Protein AF-0000000085932235 (afdb_homodimer)

Radius of gyration: 23.2 Å; Cα contacts (8 Å, |Δi|>4): 436; chains: 2; bounding box: 47×69×45 Å

pLDDT: mean 87.37, std 13.63, range [33.62, 98.44]

Sequence (294 aa):
MQISVKCSVAVHCLIFIHQAKGRAKVTSGLLAESTGCNPVVIRNILSALKKAGLITVPRGTGGAELARDPVQITLYQIYAALEGEGVMSLIGIHSCQQRPCPVAQNIRKVLCKPYHQIEDAVKKTMSEITLQSMIEDYEALAAGPEEMQISVKCSVAVHCLIFIHQAKGRAKVTSGLLAESTGCNPVVIRNILSALKKAGLITVPRGTGGAELARDPVQITLYQIYAALEGEGVMSLIGIHSCQQRPCPVAQNIRKVLCKPYHQIEDAVKKTMSEITLQSMIEDYEALAAGPEE

Solvent-accessible surface area (backbone atoms only — not comparable to full-atom values): 15478 Å² total; per-residue (Å²): 34,38,44,44,40,61,48,40,48,47,51,50,48,52,49,48,34,60,72,27,57,95,72,53,80,40,38,48,63,57,48,14,64,42,54,69,46,58,47,67,58,40,43,51,48,50,50,30,34,36,74,64,53,51,28,40,61,54,84,90,87,46,33,52,36,70,58,54,61,44,74,80,37,24,47,35,57,56,41,37,38,74,65,40,95,49,66,68,51,28,55,36,71,61,83,27,72,89,37,91,32,68,62,31,58,38,44,64,66,39,45,44,58,60,49,49,52,37,43,50,38,37,47,52,48,28,55,71,37,30,45,36,59,42,43,50,45,39,50,55,60,70,67,43,81,80,130,34,37,45,46,38,61,47,41,48,48,52,49,48,51,48,47,35,60,72,27,60,95,73,50,80,40,40,48,63,57,48,13,64,42,53,70,45,58,47,67,60,40,43,50,50,51,49,30,33,35,74,62,54,51,28,40,60,53,84,90,85,45,32,52,37,69,57,55,61,42,74,79,37,26,48,32,58,54,42,37,36,73,65,40,94,50,67,68,51,30,57,38,72,61,84,28,67,90,36,89,33,68,61,31,58,38,44,65,66,39,45,45,58,60,47,49,52,35,43,49,39,38,47,52,49,28,56,71,37,31,44,37,60,40,43,52,45,40,50,55,60,71,66,43,81,81,129

Organism: NCBI:txid2903556

Foldseek 3Di:
DPLDPLLVLLLVLQLVQVVCVVPDAADLVNSCVVSVHDSVSSVLLLVLCVVLQQWDFDPPVTGIHGRDDQQQAFSLSSSCSNPPPPPVVVDDDDQQCPDPDPCNVCVCVVCVVVSVVVSVVVSVVRRNHTSVVVSVVVVVVVVPDPD/DPLDPLLVLLLVLQLVQVVCVVPDAADLVNSCVVSVHDSVSSVLLLVLCVVLQQWDFDPPVTGIHGRDDQQQAFSLSSSCSNPPPPPVVPDDDDQQCPDPDPCNVCVCVVCVVVSVVVSVVVSVVRRNHTSVVVSVVVVVVVVPDPD

InterPro domains:
  IPR000944 Transcription regulator Rrf2 [PF02082] (4-137)
  IPR000944 Transcription regulator Rrf2 [PS51197] (2-136)
  IPR000944 Transcription regulator Rrf2 [PTHR33221] (1-140)
  IPR036388 Winged helix-like DNA-binding domain superfamily [G3DSA:1.10.10.10] (1-141)
  IPR036390 Winged helix DNA-binding domain superfamily [SSF46785] (3-139)

Nearest PDB structures (foldseek):
  1ylf-assembly1_B  TM=8.917E-01  e=6.354E-09  Bacillus cereus ATCC 14579
  1ylf-assembly1_C  TM=8.823E-01  e=2.191E-08  Bacillus cereus ATCC 14579
  1xd7-assembly1_A-2  TM=9.137E-01  e=2.200E-07  Bacillus subtilis subsp. subtilis str. 168
  4cic-assembly1_B  TM=7.980E-01  e=1.858E-07  Thermincola potens JR
  3t8t-assembly1_A-2  TM=7.977E-01  e=1.005E-06  Staphylococcus aureus subsp. aureus Mu50

Structure (mmCIF, N/CA/C/O backbone):
data_AF-0000000085932235-model_v1
#
loop_
_entity.id
_entity.type
_entity.pdbx_description
1 polymer 'Rrf2 family transcriptional regulator'
#
loop_
_atom_site.group_PDB
_atom_site.id
_atom_site.type_symbol
_atom_site.label_atom_id
_atom_site.label_alt_id
_atom_site.label_comp_id
_atom_site.label_asym_id
_atom_site.label_entity_id
_atom_site.label_seq_id
_atom_site.pdbx_PDB_ins_code
_atom_site.Cartn_x
_atom_site.Cartn_y
_atom_site.Cartn_z
_atom_site.occupancy
_atom_site.B_iso_or_equiv
_atom_site.auth_seq_id
_atom_site.auth_comp_id
_atom_site.auth_asym_id
_atom_site.auth_atom_id
_atom_site.pdbx_PDB_model_num
ATOM 1 N N . MET A 1 1 ? 1.005 3.072 -3.41 1 34.97 1 MET A N 1
ATOM 2 C CA . MET A 1 1 ? 1.834 2.197 -4.234 1 34.97 1 MET A CA 1
ATOM 3 C C . MET A 1 1 ? 1.171 0.837 -4.426 1 34.97 1 MET A C 1
ATOM 5 O O . MET A 1 1 ? 0.795 0.184 -3.449 1 34.97 1 MET A O 1
ATOM 9 N N . GLN A 1 2 ? 0.276 0.59 -5.363 1 50.22 2 GLN A N 1
ATOM 10 C CA . GLN A 1 2 ? -0.578 -0.578 -5.551 1 50.22 2 GLN A CA 1
ATOM 11 C C . GLN A 1 2 ? 0.253 -1.83 -5.816 1 50.22 2 GLN A C 1
ATOM 13 O O . GLN A 1 2 ? 1.285 -1.766 -6.488 1 50.22 2 GLN A O 1
ATOM 18 N N . ILE A 1 3 ? 0.319 -2.572 -4.789 1 58.94 3 ILE A N 1
ATOM 19 C CA . ILE A 1 3 ? 0.805 -3.877 -5.223 1 58.94 3 ILE A CA 1
ATOM 20 C C . ILE A 1 3 ? 0.263 -4.191 -6.617 1 58.94 3 ILE A C 1
ATOM 22 O O . ILE A 1 3 ? -0.952 -4.211 -6.824 1 58.94 3 ILE A O 1
ATOM 26 N N . SER A 1 4 ? 1.147 -4.066 -7.551 1 66.94 4 SER A N 1
ATOM 27 C CA . SER A 1 4 ? 0.896 -4.039 -8.984 1 66.94 4 SER A CA 1
ATOM 28 C C . SER A 1 4 ? 0.089 -5.258 -9.43 1 66.94 4 SER A C 1
ATOM 30 O O . SER A 1 4 ? 0.101 -6.293 -8.758 1 66.94 4 SER A O 1
ATOM 32 N N . VAL A 1 5 ? -0.76 -5.137 -10.352 1 79.81 5 VAL A N 1
ATOM 33 C CA . VAL A 1 5 ? -1.461 -6.184 -11.086 1 79.81 5 VAL A CA 1
ATOM 34 C C . VAL A 1 5 ? -0.486 -7.301 -11.445 1 79.81 5 VAL A C 1
ATOM 36 O O . VAL A 1 5 ? -0.861 -8.477 -11.469 1 79.81 5 VAL A O 1
ATOM 39 N N . LYS A 1 6 ? 0.739 -6.902 -11.422 1 86.88 6 LYS A N 1
ATOM 40 C CA . LYS A 1 6 ? 1.789 -7.867 -11.742 1 86.88 6 LYS A CA 1
ATOM 41 C C . LYS A 1 6 ? 1.884 -8.953 -10.68 1 86.88 6 LYS A C 1
ATOM 43 O O . LYS A 1 6 ? 2.1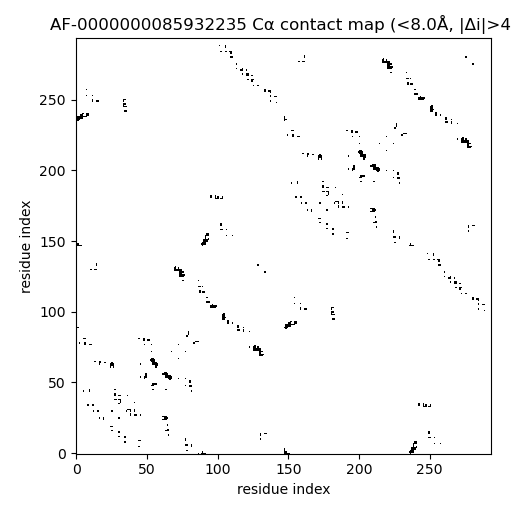17 -10.125 -10.992 1 86.88 6 LYS A O 1
ATOM 48 N N . CYS A 1 7 ? 1.701 -8.555 -9.469 1 89.44 7 CYS A N 1
ATOM 49 C CA . CYS A 1 7 ? 1.784 -9.516 -8.375 1 89.44 7 CYS A CA 1
ATOM 50 C C . CYS A 1 7 ? 0.649 -10.523 -8.453 1 89.44 7 CYS A C 1
ATOM 52 O O . CYS A 1 7 ? 0.863 -11.719 -8.234 1 89.44 7 CYS A O 1
ATOM 54 N N . SER A 1 8 ? -0.552 -10.047 -8.75 1 90.38 8 SER A N 1
ATOM 55 C CA . SER A 1 8 ? -1.687 -10.961 -8.883 1 90.38 8 SER A CA 1
ATOM 56 C C . SER A 1 8 ? -1.476 -11.945 -10.023 1 90.38 8 SER A C 1
ATOM 58 O O . SER A 1 8 ? -1.805 -13.125 -9.898 1 90.38 8 SER A O 1
ATOM 60 N N . VAL A 1 9 ? -0.941 -11.469 -11.078 1 93.12 9 VAL A N 1
ATOM 61 C CA . VAL A 1 9 ? -0.661 -12.336 -12.219 1 93.12 9 VAL A CA 1
ATOM 62 C C . VAL A 1 9 ? 0.392 -13.375 -11.836 1 93.12 9 VAL A C 1
ATOM 64 O O . VAL A 1 9 ? 0.285 -14.539 -12.211 1 93.12 9 VAL A O 1
ATOM 67 N N . ALA A 1 10 ? 1.37 -12.93 -11.133 1 95.5 10 ALA A N 1
ATOM 68 C CA . ALA A 1 10 ? 2.422 -13.844 -10.695 1 95.5 10 ALA A CA 1
ATOM 69 C C . ALA A 1 10 ? 1.852 -14.953 -9.82 1 95.5 10 ALA A C 1
ATOM 71 O O . ALA A 1 10 ? 2.199 -16.125 -9.992 1 95.5 10 ALA A O 1
ATOM 72 N N . VAL A 1 11 ? 1.007 -14.555 -8.914 1 95.5 11 VAL A N 1
ATOM 73 C CA . VAL A 1 11 ? 0.383 -15.555 -8.055 1 95.5 11 VAL A CA 1
ATOM 74 C C . VAL A 1 11 ? -0.438 -16.531 -8.906 1 95.5 11 VAL A C 1
ATOM 76 O O . VAL A 1 11 ? -0.384 -17.734 -8.695 1 95.5 11 VAL A O 1
ATOM 79 N N . HIS A 1 12 ? -1.175 -16.031 -9.844 1 95 12 HIS A N 1
ATOM 80 C CA . HIS A 1 12 ? -1.903 -16.875 -10.797 1 95 12 HIS A CA 1
ATOM 81 C C . HIS A 1 12 ? -0.975 -17.875 -11.477 1 95 12 HIS A C 1
ATOM 83 O O . HIS A 1 12 ? -1.273 -19.062 -11.523 1 95 12 HIS A O 1
ATOM 89 N N . CYS A 1 13 ? 0.111 -17.406 -11.938 1 96.75 13 CYS A N 1
ATOM 90 C CA . CYS A 1 13 ? 1.072 -18.25 -12.633 1 96.75 13 CYS A CA 1
ATOM 91 C C . CYS A 1 13 ? 1.587 -19.359 -11.719 1 96.75 13 CYS A C 1
ATOM 93 O O . CYS A 1 13 ? 1.647 -20.516 -12.109 1 96.75 13 CYS A O 1
ATOM 95 N N . LEU A 1 14 ? 1.913 -18.984 -10.531 1 98.06 14 LEU A N 1
ATOM 96 C CA . LEU A 1 14 ? 2.504 -19.938 -9.594 1 98.06 14 LEU A CA 1
ATOM 97 C C . LEU A 1 14 ? 1.493 -21.016 -9.211 1 98.06 14 LEU A C 1
ATOM 99 O O . LEU A 1 14 ? 1.844 -22.203 -9.102 1 98.06 14 LEU A O 1
ATOM 103 N N . ILE A 1 15 ? 0.276 -20.594 -8.977 1 97 15 ILE A N 1
ATOM 104 C CA . ILE A 1 15 ? -0.763 -21.578 -8.656 1 97 15 ILE A CA 1
ATOM 105 C C . ILE A 1 15 ? -0.974 -22.5 -9.844 1 97 15 ILE A C 1
ATOM 107 O O . ILE A 1 15 ? -1.087 -23.719 -9.672 1 97 15 ILE A O 1
ATOM 111 N N . PHE A 1 16 ? -0.988 -21.969 -11.047 1 96.44 16 PHE A N 1
ATOM 112 C CA . PHE A 1 16 ? -1.146 -22.781 -12.25 1 96.44 16 PHE A CA 1
ATOM 113 C C . PHE A 1 16 ? -0.003 -23.781 -12.391 1 96.44 16 PHE A C 1
ATOM 115 O O . PHE A 1 16 ? -0.232 -24.953 -12.672 1 96.44 16 PHE A O 1
ATOM 122 N N . ILE A 1 17 ? 1.163 -23.297 -12.203 1 97.38 17 ILE A N 1
ATOM 123 C CA . ILE A 1 17 ? 2.346 -24.156 -12.297 1 97.38 17 ILE A CA 1
ATOM 124 C C . ILE A 1 17 ? 2.221 -25.312 -11.312 1 97.38 17 ILE A C 1
ATOM 126 O O . ILE A 1 17 ? 2.508 -26.469 -11.664 1 97.38 17 ILE A O 1
ATOM 130 N N . HIS A 1 18 ? 1.844 -24.953 -10.109 1 97.38 18 HIS A N 1
ATOM 131 C CA . HIS A 1 18 ? 1.669 -26 -9.102 1 97.38 18 HIS A CA 1
ATOM 132 C C . HIS A 1 18 ? 0.615 -27.016 -9.531 1 97.38 18 HIS A C 1
ATOM 134 O O . HIS A 1 18 ? 0.833 -28.219 -9.43 1 97.38 18 HIS A O 1
ATOM 140 N N . GLN A 1 19 ? -0.511 -26.547 -10.023 1 95 19 GLN A N 1
ATOM 141 C CA . GLN A 1 19 ? -1.633 -27.406 -10.398 1 95 19 GLN A CA 1
ATOM 142 C C . GLN A 1 19 ? -1.284 -28.266 -11.602 1 95 19 GLN A C 1
ATOM 144 O O . GLN A 1 19 ? -1.789 -29.391 -11.742 1 95 19 GLN A O 1
ATOM 149 N N . ALA A 1 20 ? -0.418 -27.828 -12.43 1 94.69 20 ALA A N 1
ATOM 150 C CA . ALA A 1 20 ? -0.106 -28.5 -13.688 1 94.69 20 ALA A CA 1
ATOM 151 C C . ALA A 1 20 ? 1.013 -29.516 -13.5 1 94.69 20 ALA A C 1
ATOM 153 O O . ALA A 1 20 ? 1.351 -30.25 -14.43 1 94.69 20 ALA A O 1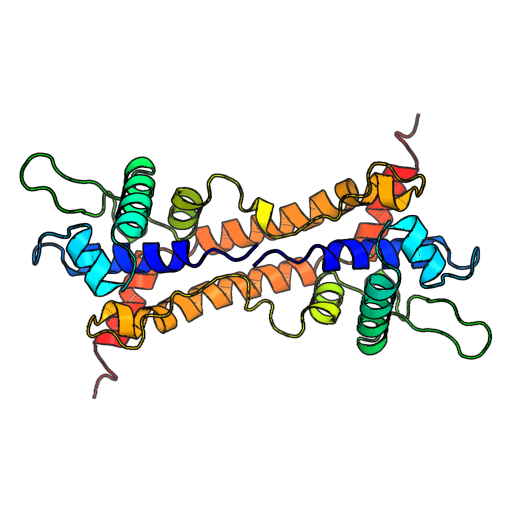
ATOM 154 N N . LYS A 1 21 ? 1.592 -29.516 -12.336 1 92.81 21 LYS A N 1
ATOM 155 C CA . LYS A 1 21 ? 2.711 -30.422 -12.086 1 92.81 21 LYS A CA 1
ATOM 156 C C . LYS A 1 21 ? 2.359 -31.844 -12.484 1 92.81 21 LYS A C 1
ATOM 158 O O . LYS A 1 21 ? 1.356 -32.406 -12.023 1 92.81 21 LYS A O 1
ATOM 163 N N . GLY A 1 22 ? 3.15 -32.375 -13.273 1 89.31 22 GLY A N 1
ATOM 164 C CA . GLY A 1 22 ? 2.949 -33.75 -13.703 1 89.31 22 GLY A CA 1
ATOM 165 C C . GLY A 1 22 ? 1.848 -33.906 -14.734 1 89.31 22 GLY A C 1
ATOM 166 O O . GLY A 1 22 ? 1.578 -35 -15.203 1 89.31 22 GLY A O 1
ATOM 167 N N . ARG A 1 23 ? 1.199 -32.844 -15.109 1 92 23 ARG A N 1
ATOM 168 C CA . ARG A 1 23 ? 0.072 -32.938 -16.031 1 92 23 ARG A CA 1
ATOM 169 C C . ARG A 1 23 ? 0.399 -32.25 -17.359 1 92 23 ARG A C 1
ATOM 171 O O . ARG A 1 23 ? -0.014 -32.719 -18.422 1 92 23 ARG A O 1
ATOM 178 N N . ALA A 1 24 ? 1.01 -31.172 -17.25 1 91.38 24 ALA A N 1
ATOM 179 C CA . ALA A 1 24 ? 1.297 -30.391 -18.453 1 91.38 24 ALA A CA 1
ATOM 180 C C . ALA A 1 24 ? 2.602 -29.609 -18.297 1 91.38 24 ALA A C 1
ATOM 182 O O . ALA A 1 24 ? 2.975 -29.219 -17.188 1 91.38 24 ALA A O 1
ATOM 183 N N . LYS A 1 25 ? 3.24 -29.5 -19.438 1 94 25 LYS A N 1
ATOM 184 C CA . LYS A 1 25 ? 4.379 -28.578 -19.484 1 94 25 LYS A CA 1
ATOM 185 C C . LYS A 1 25 ? 3.916 -27.125 -19.5 1 94 25 LYS A C 1
ATOM 187 O O . LYS A 1 25 ? 3.23 -26.688 -20.422 1 94 25 LYS A O 1
ATOM 192 N N . VAL A 1 26 ? 4.355 -26.375 -18.516 1 96.06 26 VAL A N 1
ATOM 193 C CA . VAL A 1 26 ? 3.854 -25.016 -18.375 1 96.06 26 VAL A CA 1
ATOM 194 C C . VAL A 1 26 ? 4.789 -24.047 -19.078 1 96.06 26 VAL A C 1
ATOM 196 O O . VAL A 1 26 ? 5.906 -23.797 -18.625 1 96.06 26 VAL A O 1
ATOM 199 N N . THR A 1 27 ? 4.34 -23.562 -20.203 1 94.69 27 THR A N 1
ATOM 200 C CA . THR A 1 27 ? 5.086 -22.578 -20.984 1 94.69 27 THR A CA 1
ATOM 201 C C . THR A 1 27 ? 4.512 -21.188 -20.797 1 94.69 27 THR A C 1
ATOM 203 O O . THR A 1 27 ? 3.424 -21.016 -20.25 1 94.69 27 THR A O 1
ATOM 206 N N . SER A 1 28 ? 5.363 -20.156 -21.219 1 95 28 SER A N 1
ATOM 207 C CA . SER A 1 28 ? 4.863 -18.797 -2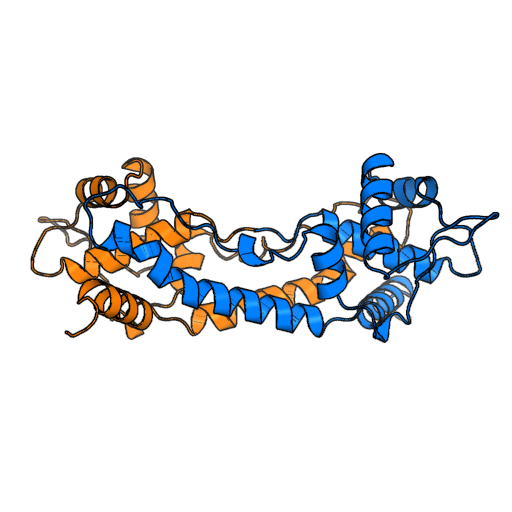1.172 1 95 28 SER A CA 1
ATOM 208 C C . SER A 1 28 ? 3.604 -18.625 -22 1 95 28 SER A C 1
ATOM 210 O O . SER A 1 28 ? 2.717 -17.844 -21.656 1 95 28 SER A O 1
ATOM 212 N N . GLY A 1 29 ? 3.514 -19.344 -23.094 1 94.38 29 GLY A N 1
ATOM 213 C CA . GLY A 1 29 ? 2.318 -19.312 -23.922 1 94.38 29 GLY A CA 1
ATOM 214 C C . GLY A 1 29 ? 1.081 -19.828 -23.203 1 94.38 29 GLY A C 1
ATOM 215 O O . GLY A 1 29 ? 0.027 -19.188 -23.25 1 94.38 29 GLY A O 1
ATOM 216 N N . LEU A 1 30 ? 1.195 -20.984 -22.562 1 94.06 30 LEU A N 1
ATOM 217 C CA . LEU A 1 30 ? 0.083 -21.547 -21.812 1 94.06 30 LEU A CA 1
ATOM 218 C C . LEU A 1 30 ? -0.371 -20.594 -20.719 1 94.06 30 LEU A C 1
ATOM 220 O O . LEU A 1 30 ? -1.571 -20.406 -20.516 1 94.06 30 LEU A O 1
ATOM 224 N N . LEU A 1 31 ? 0.568 -20.047 -20.031 1 95.06 31 LEU A N 1
ATOM 225 C CA . LEU A 1 31 ? 0.244 -19.125 -18.953 1 95.06 31 LEU A CA 1
ATOM 226 C C . LEU A 1 31 ? -0.403 -17.859 -19.5 1 95.06 31 LEU A C 1
ATOM 228 O O . LEU A 1 31 ? -1.295 -17.281 -18.875 1 95.06 31 LEU A O 1
ATOM 232 N N . ALA A 1 32 ? 0.092 -17.375 -20.641 1 94.25 32 ALA A N 1
ATOM 233 C CA . ALA A 1 32 ? -0.52 -16.203 -21.281 1 94.25 32 ALA A CA 1
ATOM 234 C C . ALA A 1 32 ? -1.982 -16.469 -21.625 1 94.25 32 ALA A C 1
ATOM 236 O O . ALA A 1 32 ? -2.844 -15.617 -21.406 1 94.25 32 ALA A O 1
ATOM 237 N N . GLU A 1 33 ? -2.27 -17.609 -22.094 1 92.5 33 GLU A N 1
ATOM 238 C CA . GLU A 1 33 ? -3.641 -18 -22.406 1 92.5 33 GLU A CA 1
ATOM 239 C C . GLU A 1 33 ? -4.488 -18.078 -21.141 1 92.5 33 GLU A C 1
ATOM 241 O O . GLU A 1 33 ? -5.637 -17.625 -21.125 1 92.5 33 GLU A O 1
ATOM 246 N N . SER A 1 34 ? -3.947 -18.688 -20.172 1 91.56 34 SER A N 1
ATOM 247 C CA . SER A 1 34 ? -4.668 -18.859 -18.906 1 91.56 34 SER A CA 1
ATOM 248 C C . SER A 1 34 ? -4.973 -17.516 -18.25 1 91.56 34 SER A C 1
ATOM 250 O O . SER A 1 34 ? -6.09 -17.297 -17.781 1 91.56 34 SER A O 1
ATOM 252 N N . THR A 1 35 ? -3.996 -16.625 -18.203 1 91.12 35 THR A N 1
ATOM 253 C CA . THR A 1 35 ? -4.129 -15.352 -17.5 1 91.12 35 THR A CA 1
ATOM 254 C C . THR A 1 35 ? -4.777 -14.297 -18.406 1 91.12 35 THR A C 1
ATOM 256 O O . THR A 1 35 ? -5.289 -13.289 -17.906 1 91.12 35 THR A O 1
ATOM 259 N N . GLY A 1 36 ? -4.621 -14.438 -19.719 1 90.62 36 GLY A N 1
ATOM 260 C CA . GLY A 1 36 ? -5.074 -13.422 -20.656 1 90.62 36 GLY A CA 1
ATOM 261 C C . GLY A 1 36 ? -4.098 -12.273 -20.812 1 90.62 36 GLY A C 1
ATOM 262 O O . GLY A 1 36 ? -4.453 -11.219 -21.344 1 90.62 36 GLY A O 1
ATOM 263 N N . CYS A 1 37 ? -2.922 -12.477 -20.344 1 91.5 37 CYS A N 1
ATOM 264 C CA . CYS A 1 37 ? -1.898 -11.438 -20.422 1 91.5 37 CYS A CA 1
ATOM 265 C C . CYS A 1 37 ? -1.021 -11.625 -21.656 1 91.5 37 CYS A C 1
ATOM 267 O O . CYS A 1 37 ? -0.956 -12.719 -22.203 1 91.5 37 CYS A O 1
ATOM 269 N N . ASN A 1 38 ? -0.435 -10.523 -21.984 1 93 38 ASN A N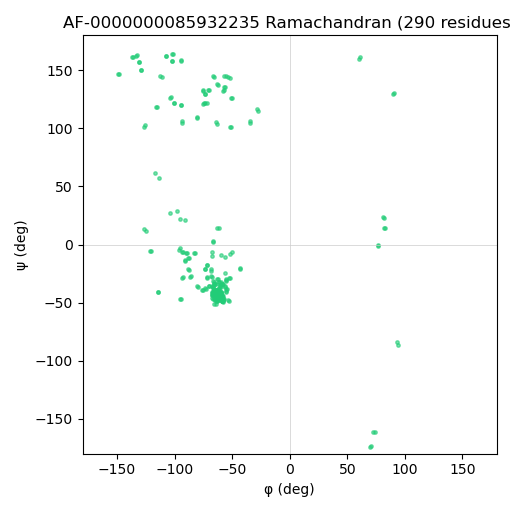 1
ATOM 270 C CA . ASN A 1 38 ? 0.562 -10.57 -23.047 1 93 38 ASN A CA 1
ATOM 271 C C . ASN A 1 38 ? 1.694 -11.531 -22.719 1 93 38 ASN A C 1
ATOM 273 O O . ASN A 1 38 ? 2.225 -11.516 -21.609 1 93 38 ASN A O 1
ATOM 277 N N . PRO A 1 39 ? 2.029 -12.391 -23.719 1 94.81 39 PRO A N 1
ATOM 278 C CA . PRO A 1 39 ? 3.102 -13.352 -23.469 1 94.81 39 PRO A CA 1
ATOM 279 C C . PRO A 1 39 ? 4.398 -12.688 -23.016 1 94.81 39 PRO A C 1
ATOM 281 O O . PRO A 1 39 ? 5.156 -13.273 -22.234 1 94.81 39 PRO A O 1
ATOM 284 N N . VAL A 1 40 ? 4.656 -11.516 -23.453 1 96.12 40 VAL A N 1
ATOM 285 C CA . VAL A 1 40 ? 5.867 -10.805 -23.047 1 96.12 40 VAL A CA 1
ATOM 286 C C . VAL A 1 40 ? 5.816 -10.5 -21.547 1 96.12 40 VAL A C 1
ATOM 288 O O . VAL A 1 40 ? 6.816 -10.648 -20.844 1 96.12 40 VAL A O 1
ATOM 291 N N . VAL A 1 41 ? 4.68 -10.07 -21.094 1 94 41 VAL A N 1
ATOM 292 C CA . VAL A 1 41 ? 4.484 -9.789 -19.672 1 94 41 VAL A CA 1
ATOM 293 C C . VAL A 1 41 ? 4.723 -11.062 -18.859 1 94 41 VAL A C 1
ATOM 295 O O . VAL A 1 41 ? 5.41 -11.023 -17.828 1 94 41 VAL A O 1
ATOM 298 N N . ILE A 1 42 ? 4.203 -12.141 -19.359 1 96.31 42 ILE A N 1
ATOM 299 C CA . ILE A 1 42 ? 4.348 -13.422 -18.672 1 96.31 42 ILE A CA 1
ATOM 300 C C . ILE A 1 42 ? 5.824 -13.82 -18.641 1 96.31 42 ILE A C 1
ATOM 302 O O . ILE A 1 42 ? 6.328 -14.258 -17.594 1 96.31 42 ILE A O 1
ATOM 306 N N . ARG A 1 43 ? 6.477 -13.664 -19.719 1 97.25 43 ARG A N 1
ATOM 307 C CA . ARG A 1 43 ? 7.891 -14.031 -19.781 1 97.25 43 ARG A CA 1
ATOM 308 C C . ARG A 1 43 ? 8.711 -13.188 -18.797 1 97.25 43 ARG A C 1
ATOM 310 O O . ARG A 1 43 ? 9.617 -13.703 -18.156 1 97.25 43 ARG A O 1
ATOM 317 N N . ASN A 1 44 ? 8.359 -11.93 -18.719 1 96.38 44 ASN A N 1
ATOM 318 C CA . ASN A 1 44 ? 9.055 -11.062 -17.766 1 96.38 44 ASN A CA 1
ATOM 319 C C . ASN A 1 44 ? 8.805 -11.492 -16.328 1 96.38 44 ASN A C 1
ATOM 321 O O . ASN A 1 44 ? 9.727 -11.5 -15.508 1 96.38 44 ASN A O 1
ATOM 325 N N . ILE A 1 45 ? 7.613 -11.812 -16.047 1 96.38 45 ILE A N 1
ATOM 326 C CA . ILE A 1 45 ? 7.258 -12.273 -14.711 1 96.38 45 ILE A CA 1
ATOM 327 C C . ILE A 1 45 ? 7.996 -13.57 -14.398 1 96.38 45 ILE A C 1
ATOM 329 O O . ILE A 1 45 ? 8.594 -13.711 -13.328 1 96.38 45 ILE A O 1
ATOM 333 N N . LEU A 1 46 ? 7.984 -14.492 -15.367 1 97.44 46 LEU A N 1
ATOM 334 C CA . LEU A 1 46 ? 8.656 -15.773 -15.172 1 97.44 46 LEU A CA 1
ATOM 335 C C . LEU A 1 46 ? 10.156 -15.578 -15 1 97.44 46 LEU A C 1
ATOM 337 O O . LEU A 1 46 ? 10.781 -16.25 -14.18 1 97.44 46 LEU A O 1
ATOM 341 N N . SER A 1 47 ? 10.68 -14.703 -15.766 1 97.56 47 SER A N 1
ATOM 342 C CA . SER A 1 47 ? 12.102 -14.398 -15.641 1 97.56 47 SER A CA 1
ATOM 343 C C . SER A 1 47 ? 12.43 -13.875 -14.25 1 97.56 47 SER A C 1
ATOM 345 O O . SER A 1 47 ? 13.414 -14.297 -13.633 1 97.56 47 SER A O 1
ATOM 347 N N . ALA A 1 48 ? 11.641 -12.984 -13.773 1 96.56 48 ALA A N 1
ATOM 348 C CA . ALA A 1 48 ? 11.844 -12.406 -12.445 1 96.56 48 ALA A CA 1
ATOM 349 C C . ALA A 1 48 ? 11.719 -13.477 -11.359 1 96.56 48 ALA A C 1
ATOM 351 O O . ALA A 1 48 ? 12.523 -13.523 -10.43 1 96.56 48 ALA A O 1
ATOM 352 N N . LEU A 1 49 ? 10.727 -14.289 -11.453 1 97.75 49 LEU A N 1
ATOM 353 C CA . LEU A 1 49 ? 10.492 -15.352 -10.484 1 97.75 49 LEU A CA 1
ATOM 354 C C . LEU A 1 49 ? 11.648 -16.359 -10.484 1 97.75 49 LEU A C 1
ATOM 356 O O . LEU A 1 49 ? 12.039 -16.859 -9.43 1 97.75 49 LEU A O 1
ATOM 360 N N . LYS A 1 50 ? 12.125 -16.656 -11.695 1 97.81 50 LYS A N 1
ATOM 361 C CA . LYS A 1 50 ? 13.266 -17.562 -11.812 1 97.81 50 LYS A CA 1
ATOM 362 C C . LYS A 1 50 ? 14.508 -16.969 -11.172 1 97.81 50 LYS A C 1
ATOM 364 O O . LYS A 1 50 ? 15.211 -17.641 -10.414 1 97.81 50 LYS A O 1
ATOM 369 N N . LYS A 1 51 ? 14.734 -15.734 -11.461 1 97 51 LYS A N 1
ATOM 370 C CA . LYS A 1 51 ? 15.883 -15.039 -10.891 1 97 51 LYS A CA 1
ATOM 371 C C . LYS A 1 51 ? 15.812 -15.023 -9.367 1 97 51 LYS A C 1
ATOM 373 O O . LYS A 1 51 ? 16.844 -15.109 -8.688 1 97 51 LYS A O 1
ATOM 378 N N . ALA A 1 52 ? 14.641 -14.977 -8.844 1 96.56 52 ALA A N 1
ATOM 379 C CA . ALA A 1 52 ? 14.43 -14.922 -7.398 1 96.56 52 ALA A CA 1
ATOM 380 C C . ALA A 1 52 ? 14.477 -16.312 -6.789 1 96.56 52 ALA A C 1
ATOM 382 O O . ALA A 1 52 ? 14.344 -16.469 -5.574 1 96.56 52 ALA A O 1
ATOM 383 N N . GLY A 1 53 ? 14.547 -17.312 -7.602 1 97.5 53 GLY A N 1
ATOM 384 C CA . GLY A 1 53 ? 14.648 -18.672 -7.125 1 97.5 53 GLY A CA 1
ATOM 385 C C . GLY A 1 53 ? 13.312 -19.266 -6.727 1 97.5 53 GLY A C 1
ATOM 386 O O . GLY A 1 53 ? 13.25 -20.188 -5.898 1 97.5 53 GLY A O 1
ATOM 387 N N . LEU A 1 54 ? 12.273 -18.75 -7.238 1 98.25 54 LEU A N 1
ATOM 388 C CA . LEU A 1 54 ? 10.945 -19.25 -6.891 1 98.25 54 LEU A CA 1
ATOM 389 C C . LEU A 1 54 ? 10.477 -20.312 -7.879 1 98.25 54 LEU A C 1
ATOM 391 O O . LEU A 1 54 ? 9.688 -21.188 -7.527 1 98.25 54 LEU A O 1
ATOM 395 N N . ILE A 1 55 ? 10.977 -20.203 -9.094 1 98.44 55 ILE A N 1
ATOM 396 C CA . ILE A 1 55 ? 10.695 -21.234 -10.094 1 98.44 55 ILE A CA 1
ATOM 397 C C . ILE A 1 55 ? 11.984 -21.625 -10.805 1 98.44 55 ILE A C 1
ATOM 399 O O . ILE A 1 55 ? 13.008 -20.953 -10.672 1 98.44 55 ILE A O 1
ATOM 403 N N . THR A 1 56 ? 11.945 -22.703 -11.422 1 96.94 56 THR A N 1
ATOM 404 C CA . THR A 1 56 ? 13.016 -23.172 -12.289 1 96.94 56 THR A CA 1
ATOM 405 C C . THR A 1 56 ? 12.461 -23.625 -13.641 1 96.94 56 THR A C 1
ATOM 407 O O . THR A 1 56 ? 11.258 -23.875 -13.773 1 96.94 56 THR A O 1
ATOM 410 N N . VAL A 1 57 ? 13.305 -23.609 -14.609 1 93.88 57 VAL A N 1
ATOM 411 C CA . VAL A 1 57 ? 13 -24.156 -15.93 1 93.88 57 VAL A CA 1
ATOM 412 C C . VAL A 1 57 ? 14.07 -25.172 -16.344 1 93.88 57 VAL A C 1
ATOM 414 O O . VAL A 1 57 ? 15.18 -24.781 -16.719 1 93.88 57 VAL A O 1
ATOM 417 N N . PRO A 1 58 ? 13.719 -26.406 -16.188 1 89.44 58 PRO A N 1
ATOM 418 C CA . PRO A 1 58 ? 14.719 -27.422 -16.531 1 89.44 58 PRO A CA 1
ATOM 419 C C . PRO A 1 58 ? 15.234 -27.281 -17.953 1 89.44 58 PRO A C 1
ATOM 421 O O . PRO A 1 58 ? 14.484 -26.875 -18.859 1 89.44 58 PRO A O 1
ATOM 424 N N . ARG A 1 59 ? 16.547 -27.609 -18.094 1 85.81 59 ARG A N 1
ATOM 425 C CA . ARG A 1 59 ? 17.156 -27.594 -19.406 1 85.81 59 ARG A CA 1
ATOM 426 C C . ARG A 1 59 ? 16.562 -28.688 -20.297 1 85.81 59 ARG A C 1
ATOM 428 O O . ARG A 1 59 ? 16.297 -29.797 -19.828 1 85.81 59 ARG A O 1
ATOM 435 N N . GLY A 1 60 ? 16.375 -28.484 -21.719 1 86.06 60 GLY A N 1
ATOM 436 C CA . GLY A 1 60 ? 15.836 -29.453 -22.656 1 86.06 60 GLY A CA 1
ATOM 437 C C . GLY A 1 60 ? 14.344 -29.312 -22.875 1 86.06 60 GLY A C 1
ATOM 438 O O . GLY A 1 60 ? 13.906 -28.594 -23.781 1 86.06 60 GLY A O 1
ATOM 439 N N . THR A 1 61 ? 13.539 -30 -21.969 1 78.94 61 THR A N 1
ATOM 440 C CA . THR A 1 61 ? 12.086 -30.062 -22.156 1 78.94 61 THR A CA 1
ATOM 441 C C . THR A 1 61 ? 11.453 -28.703 -21.859 1 78.94 61 THR A C 1
ATOM 443 O O . THR A 1 61 ? 10.492 -28.297 -22.531 1 78.94 61 THR A O 1
ATOM 446 N N . GLY A 1 62 ? 12.086 -28.016 -21.047 1 87.94 62 GLY A N 1
ATOM 447 C CA . GLY A 1 62 ? 11.57 -26.719 -20.625 1 87.94 62 GLY A CA 1
ATOM 448 C C . GLY A 1 62 ? 10.375 -26.844 -19.703 1 87.94 62 GLY A C 1
ATOM 449 O O . GLY A 1 62 ? 10.234 -27.812 -18.969 1 87.94 62 GLY A O 1
ATOM 450 N N . GLY A 1 63 ? 9.508 -25.75 -19.516 1 94 63 GLY A N 1
ATOM 451 C CA . GLY A 1 63 ? 8.352 -25.688 -18.641 1 94 63 GLY A CA 1
ATOM 452 C C . GLY A 1 63 ? 8.688 -25.188 -17.234 1 94 63 GLY A C 1
ATOM 453 O O . GLY A 1 63 ? 9.617 -25.688 -16.609 1 94 63 GLY A O 1
ATOM 454 N N . ALA A 1 64 ? 8 -24.281 -16.75 1 96.44 64 ALA A N 1
ATOM 455 C CA . ALA A 1 64 ? 8.242 -23.688 -15.43 1 96.44 64 ALA A CA 1
ATOM 456 C C . ALA A 1 64 ? 7.785 -24.641 -14.32 1 96.44 64 ALA A C 1
ATOM 458 O O . ALA A 1 64 ? 6.734 -25.266 -14.43 1 96.44 64 ALA A O 1
ATOM 459 N N . GLU A 1 65 ? 8.594 -24.812 -13.367 1 97 65 GLU A N 1
ATOM 460 C CA . GLU A 1 65 ? 8.266 -25.578 -12.164 1 97 65 GLU A CA 1
ATOM 461 C C . GLU A 1 65 ? 8.602 -24.781 -10.906 1 97 65 GLU A C 1
ATOM 463 O O . GLU A 1 65 ? 9.508 -23.938 -10.922 1 97 65 GLU A O 1
ATOM 468 N N . LEU A 1 66 ? 7.828 -25.047 -9.828 1 97.94 66 LEU A N 1
ATOM 469 C CA . LEU A 1 66 ? 8.203 -24.422 -8.57 1 97.94 66 LEU A CA 1
ATOM 470 C C . LEU A 1 66 ? 9.578 -24.891 -8.109 1 97.94 66 LEU A C 1
ATOM 472 O O . LEU A 1 66 ? 9.898 -26.078 -8.203 1 97.94 66 LEU A O 1
ATOM 476 N N . ALA A 1 67 ? 10.398 -23.984 -7.621 1 97.25 67 ALA A N 1
ATOM 477 C CA . ALA A 1 67 ? 11.766 -24.297 -7.207 1 97.25 67 ALA A CA 1
ATOM 478 C C . ALA A 1 67 ? 11.797 -24.766 -5.754 1 97.25 67 ALA A C 1
ATOM 480 O O . ALA A 1 67 ? 12.797 -25.344 -5.301 1 97.25 67 ALA A O 1
ATOM 481 N N . ARG A 1 68 ? 10.773 -24.406 -4.984 1 95.88 68 ARG A N 1
ATOM 482 C CA . ARG A 1 68 ? 10.648 -24.703 -3.562 1 95.88 68 ARG A CA 1
ATOM 483 C C . ARG A 1 68 ? 9.234 -25.172 -3.223 1 95.88 68 ARG A C 1
ATOM 485 O O . ARG A 1 68 ? 8.312 -25 -4.027 1 95.88 68 ARG A O 1
ATOM 492 N N . ASP A 1 69 ? 9.148 -25.812 -2.066 1 97.62 69 ASP A N 1
ATOM 493 C CA . ASP A 1 69 ? 7.824 -26.141 -1.551 1 97.62 69 ASP A CA 1
ATOM 494 C C . ASP A 1 69 ? 6.965 -24.891 -1.406 1 97.62 69 ASP A C 1
ATOM 496 O O . ASP A 1 69 ? 7.441 -23.844 -0.936 1 97.62 69 ASP A O 1
ATOM 500 N N . PRO A 1 70 ? 5.727 -24.984 -1.842 1 98.38 70 PRO A N 1
ATOM 501 C CA . PRO A 1 70 ? 4.848 -23.812 -1.768 1 98.38 70 PRO A CA 1
ATOM 502 C C . PRO A 1 70 ? 4.793 -23.203 -0.369 1 98.38 70 PRO A C 1
ATOM 504 O O . PRO A 1 70 ? 4.582 -22 -0.227 1 98.38 70 PRO A O 1
ATOM 507 N N . VAL A 1 71 ? 4.988 -24.016 0.708 1 98.12 71 VAL A N 1
ATOM 508 C CA . VAL A 1 71 ? 4.898 -23.531 2.082 1 98.12 71 VAL A CA 1
ATOM 509 C C . VAL A 1 71 ? 6.059 -22.578 2.375 1 98.12 71 VAL A C 1
ATOM 511 O O . VAL A 1 71 ? 5.977 -21.75 3.283 1 98.12 71 VAL A O 1
ATOM 514 N N . GLN A 1 72 ? 7.152 -22.688 1.571 1 98 72 GLN A N 1
ATOM 515 C CA . GLN A 1 72 ? 8.352 -21.891 1.773 1 98 72 GLN A CA 1
ATOM 516 C C . GLN A 1 72 ? 8.32 -20.625 0.921 1 98 72 GLN A C 1
ATOM 518 O O . GLN A 1 72 ? 9.227 -19.797 0.995 1 98 72 GLN A O 1
ATOM 523 N N . ILE A 1 73 ? 7.348 -20.469 0.058 1 98.31 73 ILE A N 1
ATOM 524 C CA . ILE A 1 73 ? 7.195 -19.312 -0.806 1 98.31 73 ILE A CA 1
ATOM 525 C C . ILE A 1 73 ? 6.137 -18.375 -0.229 1 98.31 73 ILE A C 1
ATOM 527 O O . ILE A 1 73 ? 4.98 -18.766 -0.046 1 98.31 73 ILE A O 1
ATOM 531 N N . THR A 1 74 ? 6.543 -17.172 0.025 1 97.56 74 THR A N 1
ATOM 532 C CA . THR A 1 74 ? 5.609 -16.219 0.62 1 97.56 74 THR A CA 1
ATOM 533 C C . THR A 1 74 ? 5.18 -15.18 -0.403 1 97.56 74 THR A C 1
ATOM 535 O O . THR A 1 74 ? 5.844 -14.992 -1.424 1 97.56 74 THR A O 1
ATOM 538 N N . LEU A 1 75 ? 4.074 -14.523 -0.067 1 94.88 75 LEU A N 1
ATOM 539 C CA . LEU A 1 75 ? 3.596 -13.445 -0.92 1 94.88 75 LEU A CA 1
ATOM 540 C C . LEU A 1 75 ? 4.625 -12.32 -1.005 1 94.88 75 LEU A C 1
ATOM 542 O O . LEU A 1 75 ? 4.773 -11.688 -2.053 1 94.88 75 LEU A O 1
ATOM 5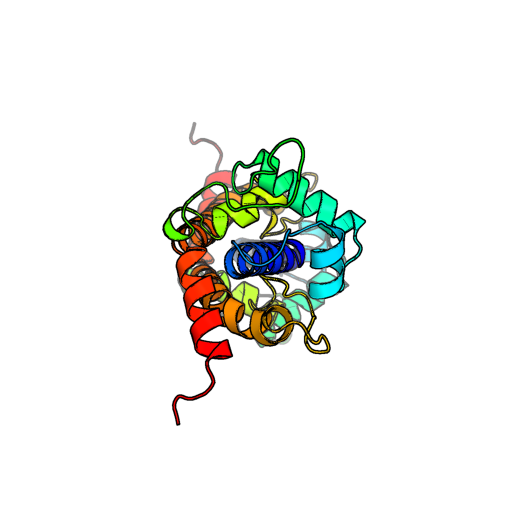46 N N . TYR A 1 76 ? 5.363 -12.133 0.075 1 92.94 76 TYR A N 1
ATOM 547 C CA . TYR A 1 76 ? 6.379 -11.086 0.042 1 92.94 76 TYR A CA 1
ATOM 548 C C . TYR A 1 76 ? 7.492 -11.438 -0.936 1 92.94 76 TYR A C 1
ATOM 550 O O . TYR A 1 76 ? 7.977 -10.578 -1.673 1 92.94 76 TYR A O 1
ATOM 558 N N . GLN A 1 77 ? 7.906 -12.672 -0.885 1 94.75 77 GLN A N 1
ATOM 559 C CA . GLN A 1 77 ? 8.945 -13.102 -1.819 1 94.75 77 GLN A CA 1
ATOM 560 C C . GLN A 1 77 ? 8.484 -12.922 -3.266 1 94.75 77 GLN A C 1
ATOM 562 O O . GLN A 1 77 ? 9.273 -12.508 -4.121 1 94.75 77 GLN A O 1
ATOM 567 N N . ILE A 1 78 ? 7.234 -13.25 -3.537 1 94.88 78 ILE A N 1
ATOM 568 C CA . ILE A 1 78 ? 6.672 -13.078 -4.871 1 94.88 78 ILE A CA 1
ATOM 569 C C . ILE A 1 78 ? 6.668 -11.602 -5.246 1 94.88 78 ILE A C 1
ATOM 571 O O . ILE A 1 78 ? 7.133 -11.227 -6.324 1 94.88 78 ILE A O 1
ATOM 575 N N . TYR A 1 79 ? 6.258 -10.812 -4.336 1 90.5 79 TYR A N 1
ATOM 576 C CA . TYR A 1 79 ? 6.203 -9.367 -4.535 1 90.5 79 TYR A CA 1
ATOM 577 C C . TYR A 1 79 ? 7.594 -8.797 -4.781 1 90.5 79 TYR A C 1
ATOM 579 O O . TYR A 1 79 ? 7.801 -8.023 -5.719 1 90.5 79 TYR A O 1
ATOM 587 N N . ALA A 1 80 ? 8.531 -9.156 -3.996 1 90.94 80 ALA A N 1
ATOM 588 C CA . ALA A 1 80 ? 9.891 -8.633 -4.066 1 90.94 80 ALA A CA 1
ATOM 589 C C . ALA A 1 80 ? 10.57 -9.047 -5.371 1 90.94 80 ALA A C 1
ATOM 591 O O . ALA A 1 80 ? 11.383 -8.297 -5.922 1 90.94 80 ALA A O 1
ATOM 592 N N . ALA A 1 81 ? 10.203 -10.195 -5.777 1 93.31 81 ALA A N 1
ATOM 593 C CA . ALA A 1 81 ? 10.773 -10.672 -7.031 1 93.31 81 ALA A CA 1
ATOM 594 C C . ALA A 1 81 ? 10.367 -9.773 -8.195 1 93.31 81 ALA A C 1
ATOM 596 O O . ALA A 1 81 ? 11.117 -9.633 -9.172 1 93.31 81 ALA A O 1
ATOM 597 N N . LEU A 1 82 ? 9.266 -9.172 -8.125 1 90.5 82 LEU A N 1
ATOM 598 C CA . LEU A 1 82 ? 8.703 -8.398 -9.234 1 90.5 82 LEU A CA 1
ATOM 599 C C . LEU A 1 82 ? 9.055 -6.922 -9.102 1 90.5 82 LEU A C 1
ATOM 601 O O . LEU A 1 82 ? 9.273 -6.234 -10.102 1 90.5 82 LEU A O 1
ATOM 605 N N . GLU A 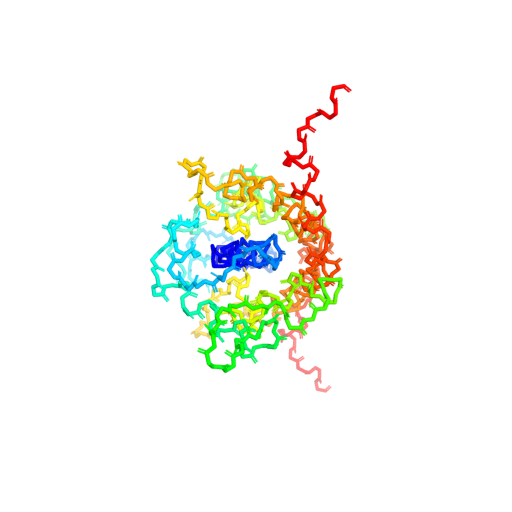1 83 ? 8.867 -6.359 -7.832 1 80.62 83 GLU A N 1
ATOM 606 C CA . GLU A 1 83 ? 8.984 -4.922 -7.609 1 80.62 83 GLU A CA 1
ATOM 607 C C . GLU A 1 83 ? 10.375 -4.547 -7.117 1 80.62 83 GLU A C 1
ATOM 609 O O . GLU A 1 83 ? 10.766 -3.377 -7.172 1 80.62 83 GLU A O 1
ATOM 614 N N . GLY A 1 84 ? 11.164 -5.445 -6.918 1 70.75 84 GLY A N 1
ATOM 615 C CA . GLY A 1 84 ? 12.43 -5.148 -6.27 1 70.75 84 GLY A CA 1
ATOM 616 C C . GLY A 1 84 ? 12.281 -4.773 -4.809 1 70.75 84 GLY A C 1
ATOM 617 O O . GLY A 1 84 ? 11.258 -5.078 -4.188 1 70.75 84 GLY A O 1
ATOM 618 N N . GLU A 1 85 ? 13.336 -4.348 -4.074 1 58.44 85 GLU A N 1
ATOM 619 C CA . GLU A 1 85 ? 13.398 -4.055 -2.643 1 58.44 85 GLU A CA 1
ATOM 620 C C . GLU A 1 85 ? 12.453 -2.918 -2.273 1 58.44 85 GLU A C 1
ATOM 622 O O . GLU A 1 85 ? 12.391 -2.51 -1.111 1 58.44 85 GLU A O 1
ATOM 627 N N . GLY A 1 86 ? 11.562 -2.529 -3.076 1 55.09 86 GLY A N 1
ATOM 628 C CA . GLY A 1 86 ? 11 -1.234 -2.73 1 55.09 86 GLY A CA 1
ATOM 629 C C . GLY A 1 86 ? 9.516 -1.295 -2.41 1 55.09 86 GLY A C 1
ATOM 630 O O . GLY A 1 86 ? 8.68 -1.049 -3.279 1 55.09 86 GLY A O 1
ATOM 631 N N . VAL A 1 87 ? 9.117 -2.061 -1.342 1 54.56 87 VAL A N 1
ATOM 632 C CA . VAL A 1 87 ? 7.766 -1.74 -0.886 1 54.56 87 VAL A CA 1
ATOM 633 C C . VAL A 1 87 ? 7.645 -0.236 -0.655 1 54.56 87 VAL A C 1
ATOM 635 O O . VAL A 1 87 ? 6.555 0.267 -0.364 1 54.56 87 VAL A O 1
ATOM 638 N N . MET A 1 88 ? 8.852 0.459 -0.743 1 54.22 88 MET A N 1
ATOM 639 C CA . MET A 1 88 ? 8.938 1.864 -0.358 1 54.22 88 MET A CA 1
ATOM 640 C C . MET A 1 88 ? 7.941 2.709 -1.144 1 54.22 88 MET A C 1
ATOM 642 O O . MET A 1 88 ? 7.645 3.842 -0.759 1 54.22 88 MET A O 1
ATOM 646 N N . SER A 1 89 ? 7.434 2.02 -2.111 1 59.94 89 SER A N 1
ATOM 647 C CA . SER A 1 89 ? 6.66 2.902 -2.98 1 59.94 89 SER A CA 1
ATOM 648 C C . SER A 1 89 ? 5.203 2.98 -2.535 1 59.94 89 SER A C 1
ATOM 650 O O . SER A 1 89 ? 4.348 3.461 -3.279 1 59.94 89 SER A O 1
ATOM 652 N N . LEU A 1 90 ? 5.012 2.629 -1.268 1 61.97 90 LEU A N 1
ATOM 653 C CA . LEU A 1 90 ? 3.602 2.568 -0.906 1 61.97 90 LEU A CA 1
ATOM 654 C C . LEU A 1 90 ? 3.057 3.963 -0.61 1 61.97 90 LEU A C 1
ATOM 656 O O . LEU A 1 90 ? 1.897 4.258 -0.914 1 61.97 90 LEU A O 1
ATOM 660 N N . ILE A 1 91 ? 3.947 4.812 0.002 1 63.19 91 ILE A N 1
ATOM 661 C CA . ILE A 1 91 ? 3.449 6.137 0.36 1 63.19 91 ILE A CA 1
ATOM 662 C C . ILE A 1 91 ? 4.207 7.203 -0.424 1 63.19 91 ILE A C 1
ATOM 664 O O . ILE A 1 91 ? 5.434 7.289 -0.341 1 63.19 91 ILE A O 1
ATOM 668 N N . GLY A 1 92 ? 3.463 7.898 -1.186 1 71.31 92 GLY A N 1
ATOM 669 C CA . GLY A 1 92 ? 4.055 9.023 -1.892 1 71.31 92 GLY A CA 1
ATOM 670 C C . GLY A 1 92 ? 4.348 10.203 -0.99 1 71.31 92 GLY A C 1
ATOM 671 O O . GLY A 1 92 ? 3.555 10.523 -0.102 1 71.31 92 GLY A O 1
ATOM 672 N N . ILE A 1 93 ? 5.605 10.711 -1.073 1 72.38 93 ILE A N 1
ATOM 673 C CA . ILE A 1 93 ? 5.965 11.93 -0.351 1 72.38 93 ILE A CA 1
ATOM 674 C C . ILE A 1 93 ? 6.02 13.109 -1.319 1 72.38 93 ILE A C 1
ATOM 676 O O . ILE A 1 93 ? 6.625 13.008 -2.391 1 72.38 93 ILE A O 1
ATOM 680 N N . HIS A 1 94 ? 5.293 14.156 -0.958 1 77.62 94 HIS A N 1
ATOM 681 C CA . HIS A 1 94 ? 5.336 15.344 -1.81 1 77.62 94 HIS A CA 1
ATOM 682 C C . HIS A 1 94 ? 6.688 16.047 -1.704 1 77.62 94 HIS A C 1
ATOM 684 O O . HIS A 1 94 ? 7.258 16.141 -0.615 1 77.62 94 HIS A O 1
ATOM 690 N N . SER A 1 95 ? 7.238 16.391 -2.865 1 71.5 95 SER A N 1
ATOM 691 C CA . SER A 1 95 ? 8.547 17.031 -2.898 1 71.5 95 SER A CA 1
ATOM 692 C C . SER A 1 95 ? 8.438 18.516 -2.596 1 71.5 95 SER A C 1
ATOM 694 O O . SER A 1 95 ? 7.66 19.234 -3.236 1 71.5 95 SER A O 1
ATOM 696 N N . CYS A 1 96 ? 8.93 18.953 -1.413 1 68.31 96 CYS A N 1
ATOM 697 C CA . CYS A 1 96 ? 8.906 20.375 -1.084 1 68.31 96 CYS A CA 1
ATOM 698 C C . CYS A 1 96 ? 10.297 20.859 -0.696 1 68.31 96 CYS A C 1
ATOM 700 O O . CYS A 1 96 ? 10.445 21.922 -0.096 1 68.31 96 CYS A O 1
ATOM 702 N N . GLN A 1 97 ? 11.406 20.25 -0.858 1 63.44 97 GLN A N 1
ATOM 703 C CA . GLN A 1 97 ? 12.734 20.469 -0.287 1 63.44 97 GLN A CA 1
ATOM 704 C C . GLN A 1 97 ? 13.227 21.891 -0.561 1 63.44 97 GLN A C 1
ATOM 706 O O . GLN A 1 97 ? 13.961 22.453 0.248 1 63.44 97 GLN A O 1
ATOM 711 N N . GLN A 1 98 ? 12.758 22.5 -1.552 1 65.81 98 GLN A N 1
ATOM 712 C CA . GLN A 1 98 ? 13.375 23.781 -1.88 1 65.81 98 GLN A CA 1
ATOM 713 C C . GLN A 1 98 ? 12.484 24.953 -1.44 1 65.81 98 GLN A C 1
ATOM 715 O O . GLN A 1 98 ? 12.719 26.094 -1.831 1 65.81 98 GLN A O 1
ATOM 720 N N . ARG A 1 99 ? 11.68 24.672 -0.41 1 71.12 99 ARG A N 1
ATOM 721 C CA . ARG A 1 99 ? 10.805 25.766 -0.017 1 71.12 99 ARG A CA 1
ATOM 722 C C . ARG A 1 99 ? 11.195 26.328 1.348 1 71.12 99 ARG A C 1
ATOM 724 O O . ARG A 1 99 ? 11.773 25.609 2.17 1 71.12 99 ARG A O 1
ATOM 731 N N . PRO A 1 100 ? 11.062 27.578 1.514 1 74.75 100 PRO A N 1
ATOM 732 C CA . PRO A 1 100 ? 11.469 28.203 2.77 1 74.75 100 PRO A CA 1
ATOM 733 C C . PRO A 1 100 ? 10.594 27.797 3.949 1 74.75 100 PRO A C 1
ATOM 735 O O . PRO A 1 100 ? 10.977 27.969 5.105 1 74.75 100 PRO A O 1
ATOM 738 N N . CYS A 1 101 ? 9.609 27.125 3.816 1 82 101 CYS A N 1
ATOM 739 C CA . CYS A 1 101 ? 8.75 26.688 4.91 1 82 101 CYS A CA 1
ATOM 740 C C . CYS A 1 101 ? 9.422 25.578 5.715 1 82 101 CYS A C 1
ATOM 742 O O . CYS A 1 101 ? 9.844 24.562 5.156 1 82 101 CYS A O 1
ATOM 744 N N . PRO A 1 102 ? 9.594 25.844 7.031 1 82.94 102 PRO A N 1
ATOM 745 C CA . PRO A 1 102 ? 10.234 24.844 7.883 1 82.94 102 PRO A CA 1
ATOM 746 C C . PRO A 1 102 ? 9.547 23.484 7.812 1 82.94 102 PRO A C 1
ATOM 748 O O . PRO A 1 102 ? 10.211 22.438 7.883 1 82.94 102 PRO A O 1
ATOM 751 N N . VAL A 1 103 ? 8.266 23.484 7.742 1 85.81 103 VAL A N 1
ATOM 752 C CA . VAL A 1 103 ? 7.551 22.219 7.637 1 85.81 103 VAL A CA 1
ATOM 753 C C . VAL A 1 103 ? 7.926 21.531 6.332 1 85.81 103 VAL A C 1
ATOM 755 O O . VAL A 1 103 ? 8.188 20.328 6.316 1 85.81 103 VAL A O 1
ATOM 758 N N . ALA A 1 104 ? 7.941 22.25 5.25 1 82.56 104 ALA A N 1
ATOM 759 C CA . ALA A 1 104 ? 8.32 21.703 3.945 1 82.56 104 ALA A CA 1
ATOM 760 C C . ALA A 1 104 ? 9.703 21.078 3.992 1 82.56 104 ALA A C 1
ATOM 762 O O . ALA A 1 104 ? 9.93 20 3.416 1 82.56 104 ALA A O 1
ATOM 763 N N . GLN A 1 105 ? 10.586 21.641 4.734 1 81.25 105 GLN A N 1
ATOM 764 C CA . GLN A 1 105 ? 11.977 21.203 4.793 1 81.25 105 GLN A CA 1
ATOM 765 C C . GLN A 1 105 ? 12.109 19.891 5.559 1 81.25 105 GLN A C 1
ATOM 767 O O . GLN A 1 105 ? 13.102 19.188 5.406 1 81.25 105 GLN A O 1
ATOM 772 N N . ASN A 1 106 ? 11.094 19.609 6.395 1 85.81 106 ASN A N 1
ATOM 773 C CA . ASN A 1 106 ? 11.266 18.484 7.301 1 85.81 106 ASN A CA 1
ATOM 774 C C . ASN A 1 106 ? 10.195 17.406 7.082 1 85.81 106 ASN A C 1
ATOM 776 O O . ASN A 1 106 ? 10.242 16.344 7.691 1 85.81 106 ASN A O 1
ATOM 780 N N . ILE A 1 107 ? 9.273 17.688 6.25 1 85.5 107 ILE A N 1
ATOM 781 C CA . ILE A 1 107 ? 8.109 16.812 6.133 1 85.5 107 ILE A CA 1
ATOM 782 C C . ILE A 1 107 ? 8.547 15.422 5.676 1 85.5 107 ILE A C 1
ATOM 784 O O . ILE A 1 107 ? 8.008 14.414 6.129 1 85.5 107 ILE A O 1
ATOM 788 N N . ARG A 1 108 ? 9.492 15.328 4.809 1 83.25 108 ARG A N 1
ATOM 789 C CA . ARG A 1 108 ? 10 14.039 4.352 1 83.25 108 ARG A CA 1
ATOM 790 C C . ARG A 1 108 ? 10.531 13.211 5.52 1 83.25 108 ARG A C 1
ATOM 792 O O . ARG A 1 108 ? 10.227 12.023 5.641 1 83.25 108 ARG A O 1
ATOM 799 N N . LYS A 1 109 ? 11.328 13.883 6.344 1 87.69 109 LYS A N 1
ATOM 800 C CA . LYS A 1 109 ? 11.906 13.203 7.496 1 87.69 109 LYS A CA 1
ATOM 801 C C . LYS A 1 109 ? 10.82 12.789 8.492 1 87.69 109 LYS A C 1
ATOM 803 O O . LYS A 1 109 ? 10.898 11.719 9.086 1 87.69 109 LYS A O 1
ATOM 808 N N . VAL A 1 110 ? 9.875 13.641 8.664 1 90.69 110 VAL A N 1
ATOM 809 C CA . VAL A 1 110 ? 8.781 13.367 9.586 1 90.69 110 VAL A CA 1
ATOM 810 C C . VAL A 1 110 ? 8.016 12.125 9.133 1 90.69 110 VAL A C 1
ATOM 812 O O . VAL A 1 110 ? 7.629 11.289 9.953 1 90.69 110 VAL A O 1
ATOM 815 N N . LEU A 1 111 ? 7.871 12.016 7.832 1 89.94 111 LEU A N 1
ATOM 816 C CA . LEU A 1 111 ? 7.023 10.953 7.305 1 89.94 111 LEU A CA 1
ATOM 817 C C . LEU A 1 111 ? 7.824 9.664 7.105 1 89.94 111 LEU A C 1
ATOM 819 O O . LEU A 1 111 ? 7.246 8.602 6.887 1 89.94 111 LEU A O 1
ATOM 823 N N . CYS A 1 112 ? 9.094 9.75 7.195 1 88.38 112 CYS A N 1
ATOM 824 C CA . CYS A 1 112 ? 9.953 8.594 6.992 1 88.38 112 CYS A CA 1
ATOM 825 C C . CYS A 1 112 ? 9.609 7.48 7.977 1 88.38 112 CYS A C 1
ATOM 827 O O . CYS A 1 112 ? 9.422 6.328 7.582 1 88.38 112 CYS A O 1
ATOM 829 N N . LYS A 1 113 ? 9.508 7.848 9.266 1 90.12 113 LYS A N 1
ATOM 830 C CA . LYS A 1 113 ? 9.242 6.84 10.289 1 90.12 113 LYS A CA 1
ATOM 831 C C . LYS A 1 113 ? 7.871 6.203 10.094 1 90.12 113 LYS A C 1
ATOM 833 O O . LYS A 1 113 ? 7.754 4.977 10.031 1 90.12 113 LYS A O 1
ATOM 838 N N . PRO A 1 114 ? 6.812 6.988 9.953 1 91 114 PRO A N 1
ATOM 839 C CA . PRO A 1 114 ? 5.504 6.398 9.672 1 91 114 PRO A CA 1
ATOM 840 C C . PRO A 1 114 ? 5.516 5.504 8.43 1 91 114 PRO A C 1
ATOM 842 O O . PRO A 1 114 ? 4.93 4.418 8.445 1 91 114 PRO A O 1
ATOM 845 N N . TYR A 1 115 ? 6.164 5.883 7.441 1 84.94 115 TYR A N 1
ATOM 846 C CA . TYR A 1 115 ? 6.195 5.121 6.199 1 84.94 115 TYR A CA 1
ATOM 847 C C . TYR A 1 115 ? 6.91 3.789 6.395 1 84.94 115 TYR A C 1
ATOM 849 O O . TYR A 1 115 ? 6.461 2.756 5.895 1 84.94 115 TYR A O 1
ATOM 857 N N . HIS A 1 116 ? 7.961 3.857 7.113 1 88.69 116 HIS A N 1
ATOM 858 C CA . HIS A 1 116 ? 8.688 2.625 7.391 1 88.69 116 HIS A CA 1
ATOM 859 C C . HIS A 1 116 ? 7.848 1.669 8.234 1 88.69 116 HIS A C 1
ATOM 861 O O . HIS A 1 116 ? 7.887 0.454 8.023 1 88.69 116 HIS A O 1
ATOM 867 N N . GLN A 1 117 ? 7.152 2.236 9.148 1 91.69 117 GLN A N 1
ATOM 868 C CA . GLN A 1 117 ? 6.281 1.41 9.977 1 91.69 117 GLN A CA 1
ATOM 869 C C . GLN A 1 117 ? 5.215 0.715 9.133 1 91.69 117 GLN A C 1
ATOM 871 O O . GLN A 1 117 ? 4.918 -0.461 9.344 1 91.69 117 GLN A O 1
ATOM 876 N N . ILE A 1 118 ? 4.66 1.407 8.234 1 89.12 118 ILE A N 1
ATOM 877 C CA . ILE A 1 118 ? 3.633 0.858 7.352 1 89.12 118 ILE A CA 1
ATOM 878 C C . ILE A 1 118 ? 4.246 -0.203 6.441 1 89.12 118 ILE A C 1
ATOM 880 O O . ILE A 1 118 ? 3.695 -1.298 6.297 1 89.12 118 ILE A O 1
ATOM 884 N N . GLU A 1 119 ? 5.383 0.161 5.879 1 86.56 119 GLU A N 1
ATOM 885 C CA . GLU A 1 119 ? 6.082 -0.779 5.004 1 86.56 119 GLU A CA 1
ATOM 886 C C . GLU A 1 119 ? 6.418 -2.072 5.742 1 86.56 119 GLU A C 1
ATOM 888 O O . GLU A 1 119 ? 6.25 -3.164 5.199 1 86.56 119 GLU A O 1
ATOM 893 N N . ASP A 1 120 ? 6.906 -1.889 6.938 1 91 120 ASP A N 1
ATOM 894 C CA . ASP A 1 120 ? 7.266 -3.049 7.75 1 91 120 ASP A CA 1
ATOM 895 C C . ASP A 1 120 ? 6.039 -3.91 8.047 1 91 120 ASP A C 1
ATOM 897 O O . ASP A 1 120 ? 6.129 -5.141 8.062 1 91 120 ASP A O 1
ATOM 901 N N . ALA A 1 121 ? 4.945 -3.258 8.297 1 91.31 121 ALA A N 1
ATOM 902 C CA . ALA A 1 121 ? 3.713 -3.996 8.562 1 91.31 121 ALA A CA 1
ATOM 903 C C . ALA A 1 121 ? 3.26 -4.77 7.328 1 91.31 121 ALA A C 1
ATOM 905 O O . ALA A 1 121 ? 2.832 -5.922 7.434 1 91.31 121 ALA A O 1
ATOM 906 N N . VAL A 1 122 ? 3.348 -4.188 6.211 1 88.19 122 VAL A N 1
ATOM 907 C CA . VAL A 1 122 ? 2.969 -4.836 4.961 1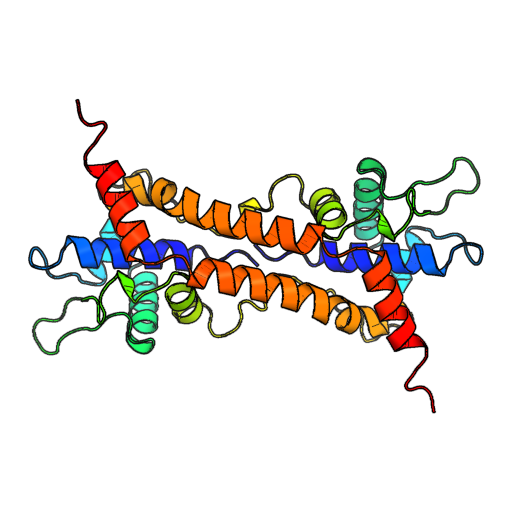 88.19 122 VAL A CA 1
ATOM 908 C C . VAL A 1 122 ? 3.896 -6.02 4.688 1 88.19 122 VAL A C 1
ATOM 910 O O . VAL A 1 122 ? 3.436 -7.121 4.387 1 88.19 122 VAL A O 1
ATOM 913 N N . LYS A 1 123 ? 5.203 -5.777 4.832 1 90.5 123 LYS A N 1
ATOM 914 C CA . LYS A 1 123 ? 6.191 -6.832 4.633 1 90.5 123 LYS A CA 1
ATOM 915 C C . LYS A 1 123 ? 5.934 -8.008 5.57 1 90.5 123 LYS A C 1
ATOM 917 O O . LYS A 1 123 ? 5.949 -9.164 5.145 1 90.5 123 LYS A O 1
ATOM 922 N N . LYS A 1 124 ? 5.742 -7.648 6.785 1 95 124 LYS A N 1
ATOM 923 C CA . LYS A 1 124 ? 5.488 -8.688 7.777 1 95 124 LYS A CA 1
ATOM 924 C C . LYS A 1 124 ? 4.25 -9.5 7.414 1 95 124 LYS A C 1
ATOM 926 O O . LYS A 1 124 ? 4.281 -10.734 7.434 1 95 124 LYS A O 1
ATOM 931 N N . THR A 1 125 ? 3.162 -8.852 7.09 1 93.88 125 THR A N 1
ATOM 932 C CA . THR A 1 125 ? 1.914 -9.523 6.742 1 93.88 125 THR A CA 1
ATOM 933 C C . THR A 1 125 ? 2.096 -10.398 5.508 1 93.88 125 THR A C 1
ATOM 935 O O . THR A 1 125 ? 1.693 -11.562 5.5 1 93.88 125 THR A O 1
ATOM 938 N N . MET A 1 126 ? 2.752 -9.875 4.488 1 92.31 126 MET A N 1
ATOM 939 C CA . MET A 1 126 ? 2.955 -10.617 3.248 1 92.31 126 MET A CA 1
ATOM 940 C C . MET A 1 126 ? 3.861 -11.828 3.477 1 92.31 126 MET A C 1
ATOM 942 O O . MET A 1 126 ? 3.713 -12.852 2.818 1 92.31 126 MET A O 1
ATOM 946 N N . SER A 1 127 ? 4.816 -11.688 4.422 1 96.31 127 SER A N 1
ATOM 947 C CA . SER A 1 127 ? 5.758 -12.766 4.715 1 96.31 127 SER A CA 1
ATOM 948 C C . SER A 1 127 ? 5.074 -13.914 5.445 1 96.31 127 SER A C 1
ATOM 950 O O . SER A 1 127 ? 5.59 -15.031 5.469 1 96.31 127 SER A O 1
ATOM 952 N N . GLU A 1 128 ? 3.916 -13.633 6 1 97.5 128 GLU A N 1
ATOM 953 C CA . GLU A 1 128 ? 3.17 -14.648 6.734 1 97.5 128 GLU A CA 1
ATOM 954 C C . GLU A 1 128 ? 2.203 -15.398 5.816 1 97.5 128 GLU A C 1
ATOM 956 O O . GLU A 1 128 ? 1.655 -16.438 6.195 1 97.5 128 GLU A O 1
ATOM 961 N N . ILE A 1 129 ? 1.954 -14.914 4.652 1 96.81 129 ILE A N 1
ATOM 962 C CA . ILE A 1 129 ? 1.075 -15.539 3.67 1 96.81 129 ILE A CA 1
ATOM 963 C C . ILE A 1 129 ? 1.899 -16.391 2.709 1 96.81 129 ILE A C 1
ATOM 965 O O . ILE A 1 129 ? 2.773 -15.875 2.006 1 96.81 129 ILE A O 1
ATOM 969 N N . THR A 1 130 ? 1.615 -17.641 2.676 1 98.06 130 THR A N 1
ATOM 970 C CA . THR A 1 130 ? 2.4 -18.547 1.845 1 98.06 130 THR A CA 1
ATOM 971 C C . THR A 1 130 ? 1.649 -18.891 0.561 1 98.06 130 THR A C 1
ATOM 973 O O . THR A 1 130 ? 0.426 -18.75 0.495 1 98.06 130 THR A O 1
ATOM 976 N N . LEU A 1 131 ? 2.434 -19.312 -0.434 1 98.25 131 LEU A N 1
ATOM 977 C CA . LEU A 1 131 ? 1.816 -19.844 -1.649 1 98.25 131 LEU A CA 1
ATOM 978 C C . LEU A 1 131 ? 0.946 -21.047 -1.342 1 98.25 131 LEU A C 1
ATOM 980 O O . LEU A 1 131 ? -0.116 -21.234 -1.943 1 98.25 131 LEU A O 1
ATOM 984 N N . GLN A 1 132 ? 1.363 -21.875 -0.393 1 98.38 132 GLN A N 1
ATOM 985 C CA . GLN A 1 132 ? 0.591 -23.047 -0.002 1 98.38 132 GLN A CA 1
ATOM 986 C C . GLN A 1 132 ? -0.812 -22.656 0.456 1 98.38 132 GLN A C 1
ATOM 988 O O . GLN A 1 132 ? -1.797 -23.281 0.053 1 98.38 132 GLN A O 1
ATOM 993 N N . SER A 1 133 ? -0.884 -21.672 1.344 1 97.62 133 SER A N 1
ATOM 994 C CA . SER A 1 133 ? -2.191 -21.25 1.834 1 97.62 133 SER A CA 1
ATOM 995 C C . SER A 1 133 ? -3.072 -20.75 0.695 1 97.62 133 SER A C 1
ATOM 997 O O . SER A 1 133 ? -4.281 -20.984 0.687 1 97.62 133 SER A O 1
ATOM 999 N N . MET A 1 134 ? -2.492 -20.094 -0.287 1 96.56 134 MET A N 1
ATOM 1000 C CA . MET A 1 134 ? -3.254 -19.578 -1.421 1 96.56 134 MET A CA 1
ATOM 1001 C C . MET A 1 134 ? -3.688 -20.719 -2.344 1 96.56 134 MET A C 1
ATOM 1003 O O . MET A 1 134 ? -4.781 -20.672 -2.914 1 96.56 134 MET A O 1
ATOM 1007 N N . ILE A 1 135 ? -2.812 -21.672 -2.506 1 97 135 ILE A N 1
ATOM 1008 C CA . ILE A 1 135 ? -3.176 -22.859 -3.271 1 97 135 ILE A CA 1
ATOM 1009 C C . ILE A 1 135 ? -4.348 -23.578 -2.6 1 97 135 ILE A C 1
ATOM 1011 O O . ILE A 1 135 ? -5.297 -23.984 -3.268 1 97 135 ILE A O 1
ATOM 1015 N N . GLU A 1 136 ? -4.258 -23.734 -1.271 1 96.62 136 GLU A N 1
ATOM 1016 C CA . GLU A 1 136 ? -5.336 -24.375 -0.522 1 96.62 136 GLU A CA 1
ATOM 1017 C C . GLU A 1 136 ? -6.648 -23.609 -0.688 1 96.62 136 GLU A C 1
ATOM 1019 O O . GLU A 1 136 ? -7.711 -24.219 -0.843 1 96.62 136 GLU A O 1
ATOM 1024 N N . ASP A 1 137 ? -6.586 -22.359 -0.599 1 94.94 137 ASP A N 1
ATOM 1025 C CA . ASP A 1 137 ? -7.773 -21.531 -0.823 1 94.94 137 ASP A CA 1
ATOM 1026 C C . ASP A 1 137 ? -8.344 -21.766 -2.219 1 94.94 137 ASP A C 1
ATOM 1028 O O . ASP A 1 137 ? -9.562 -21.891 -2.387 1 94.94 137 ASP A O 1
ATOM 1032 N N . TYR A 1 138 ? -7.488 -21.797 -3.182 1 94.12 138 TYR A N 1
ATOM 1033 C CA . TYR A 1 138 ? -7.918 -22.062 -4.551 1 94.12 138 TYR A CA 1
ATOM 1034 C C . TYR A 1 138 ? -8.617 -23.406 -4.656 1 94.12 138 TYR A C 1
ATOM 1036 O O . TYR A 1 138 ? -9.695 -23.516 -5.246 1 94.12 138 TYR A O 1
ATOM 1044 N N . GLU A 1 139 ? -8.016 -24.406 -4.102 1 94.75 139 GLU A N 1
ATOM 1045 C CA . GLU A 1 139 ? -8.547 -25.766 -4.195 1 94.75 139 GLU A CA 1
ATOM 1046 C C . GLU A 1 139 ? -9.891 -25.891 -3.484 1 94.75 139 GLU A C 1
ATOM 1048 O O . GLU A 1 139 ? -10.773 -26.609 -3.934 1 94.75 139 GLU A O 1
ATOM 1053 N N . ALA A 1 140 ? -9.977 -25.125 -2.434 1 92.44 140 ALA A N 1
ATOM 1054 C CA . ALA A 1 140 ? -11.25 -25.109 -1.723 1 92.44 140 ALA A CA 1
ATOM 1055 C C . ALA A 1 140 ? -12.344 -24.469 -2.578 1 92.44 140 ALA A C 1
ATOM 1057 O O . ALA A 1 140 ? -13.5 -24.922 -2.541 1 92.44 140 ALA A O 1
ATOM 1058 N N . LEU A 1 141 ? -12 -23.5 -3.322 1 88.19 141 LEU A N 1
ATOM 1059 C CA . LEU A 1 141 ? -12.945 -22.812 -4.188 1 88.19 141 LEU A CA 1
ATOM 1060 C C . LEU A 1 141 ? -13.258 -23.656 -5.426 1 88.19 141 LEU A C 1
ATOM 1062 O O . LEU A 1 141 ? -14.398 -23.672 -5.898 1 88.19 141 LEU A O 1
ATOM 1066 N N . ALA A 1 142 ? -12.281 -24.312 -5.969 1 83.56 142 ALA A N 1
ATOM 1067 C CA . ALA A 1 142 ? -12.445 -25.125 -7.172 1 83.56 142 ALA A CA 1
ATOM 1068 C C . ALA A 1 142 ? -13.266 -26.391 -6.879 1 83.56 142 ALA A C 1
ATOM 1070 O O . ALA A 1 142 ? -13.938 -26.906 -7.766 1 83.56 142 ALA A O 1
ATOM 1071 N N . ALA A 1 143 ? -13.141 -27.031 -5.672 1 80.38 143 ALA A N 1
ATOM 1072 C CA . ALA A 1 143 ? -13.898 -28.219 -5.289 1 80.38 143 ALA A CA 1
ATOM 1073 C C . ALA A 1 143 ? -15.383 -27.906 -5.141 1 80.38 143 ALA A C 1
ATOM 1075 O O . ALA A 1 143 ? -16.234 -28.797 -5.273 1 80.38 143 ALA A O 1
ATOM 1076 N N . GLY A 1 144 ? -15.836 -26.781 -5.367 1 65.38 144 GLY A N 1
ATOM 1077 C CA . GLY A 1 144 ? -17.25 -26.438 -5.215 1 65.38 144 GLY A CA 1
ATOM 1078 C C . GLY A 1 144 ? -17.75 -26.625 -3.797 1 65.38 144 GLY A C 1
ATOM 1079 O O . GLY A 1 144 ? -17.016 -27.094 -2.924 1 65.38 144 GLY A O 1
ATOM 1080 N N . PRO A 1 145 ? -18.969 -25.969 -3.371 1 53.38 145 PRO A N 1
ATOM 1081 C CA . PRO A 1 145 ? -19.547 -26.281 -2.066 1 53.38 145 PRO A CA 1
ATOM 1082 C C . PRO A 1 145 ? -19.734 -27.797 -1.864 1 53.38 145 PRO A C 1
ATOM 1084 O O . PRO A 1 145 ? -20.031 -28.516 -2.818 1 53.38 145 PRO A O 1
ATOM 1087 N N . GLU A 1 146 ? -18.797 -28.609 -1.059 1 41.91 146 GLU A N 1
ATOM 1088 C CA . GLU A 1 146 ? -19.25 -29.969 -0.798 1 41.91 146 GLU A CA 1
ATOM 1089 C C . GLU A 1 146 ? -20.781 -30.031 -0.774 1 41.91 146 GLU A C 1
ATOM 1091 O O . GLU A 1 146 ? -21.438 -29.234 -0.107 1 41.91 146 GLU A O 1
ATOM 1096 N N . GLU A 1 147 ? -21.422 -30.812 -1.76 1 33.62 147 GLU A N 1
ATOM 1097 C CA . GLU A 1 147 ? -22.828 -31.109 -1.517 1 33.62 147 GLU A CA 1
ATOM 1098 C C . GLU A 1 147 ? -23.047 -31.609 -0.091 1 33.62 147 GLU A C 1
ATOM 1100 O O . GLU A 1 147 ? -22.219 -32.344 0.445 1 33.62 147 GLU A O 1
ATOM 1105 N N . MET B 1 1 ? -0.803 0.457 -4.711 1 35.19 1 MET B N 1
ATOM 1106 C CA . MET B 1 1 ? -1.685 1.603 -4.512 1 35.19 1 MET B CA 1
ATOM 1107 C C . MET B 1 1 ? -1.039 2.631 -3.59 1 35.19 1 MET B C 1
ATOM 1109 O O . MET B 1 1 ? -0.597 2.293 -2.49 1 35.19 1 MET B O 1
ATOM 1113 N N . GLN B 1 2 ? -0.212 3.57 -3.98 1 50.47 2 GLN B N 1
ATOM 1114 C CA . GLN B 1 2 ? 0.631 4.488 -3.221 1 50.47 2 GLN B CA 1
ATOM 1115 C C . GLN B 1 2 ? -0.212 5.438 -2.375 1 50.47 2 GLN B C 1
ATOM 1117 O O . GLN B 1 2 ? -1.292 5.859 -2.795 1 50.47 2 GLN B O 1
ATOM 1122 N N . ILE B 1 3 ? -0.192 5.137 -1.138 1 59 3 ILE B N 1
ATOM 1123 C CA . ILE B 1 3 ? -0.714 6.258 -0.367 1 59 3 ILE B CA 1
ATOM 1124 C C . ILE B 1 3 ? -0.31 7.574 -1.03 1 59 3 ILE B C 1
ATOM 1126 O O . ILE B 1 3 ? 0.877 7.832 -1.24 1 59 3 ILE B O 1
ATOM 1130 N N . SER B 1 4 ? -1.281 8.156 -1.633 1 67.12 4 SER B N 1
ATOM 1131 C CA . SER B 1 4 ? -1.187 9.273 -2.566 1 67.12 4 SER B CA 1
ATOM 1132 C C . SER B 1 4 ? -0.37 10.414 -1.977 1 67.12 4 SER B C 1
ATOM 1134 O O . SER B 1 4 ? -0.267 10.547 -0.755 1 67.12 4 SER B O 1
ATOM 1136 N N . VAL B 1 5 ? 0.388 11.102 -2.723 1 79.81 5 VAL B N 1
ATOM 1137 C CA . VAL B 1 5 ? 1.068 12.359 -2.436 1 79.81 5 VAL B CA 1
ATOM 1138 C C . VAL B 1 5 ? 0.117 13.305 -1.708 1 79.81 5 VAL B C 1
ATOM 1140 O O . VAL B 1 5 ? 0.543 14.094 -0.858 1 79.81 5 VAL B O 1
ATOM 1143 N N . LYS B 1 6 ? -1.123 12.984 -1.882 1 87.19 6 LYS B N 1
ATOM 1144 C CA . LYS B 1 6 ? -2.152 13.797 -1.244 1 87.19 6 LYS B CA 1
ATOM 1145 C C . LYS B 1 6 ? -2.098 13.664 0.275 1 87.19 6 LYS B C 1
ATOM 1147 O O . LYS B 1 6 ? -2.311 14.641 0.999 1 87.19 6 LYS B O 1
ATOM 1152 N N . CYS B 1 7 ? -1.799 12.477 0.711 1 89.5 7 CYS B N 1
ATOM 1153 C CA . CYS B 1 7 ? -1.738 12.234 2.148 1 89.5 7 CYS B CA 1
ATOM 1154 C C . CYS B 1 7 ? -0.574 12.992 2.779 1 89.5 7 CYS B C 1
ATOM 1156 O O . CYS B 1 7 ? -0.717 13.578 3.855 1 89.5 7 CYS B O 1
ATOM 1158 N N . SER B 1 8 ? 0.568 13 2.105 1 90.38 8 SER B N 1
ATOM 1159 C CA . SER B 1 8 ? 1.722 13.727 2.623 1 90.38 8 SER B CA 1
ATOM 1160 C C . SER B 1 8 ? 1.445 15.227 2.686 1 90.38 8 SER B C 1
ATOM 1162 O O . SER B 1 8 ? 1.834 15.898 3.645 1 90.38 8 SER B O 1
ATOM 1164 N N . VAL B 1 9 ? 0.793 15.711 1.702 1 93.06 9 VAL B N 1
ATOM 1165 C CA . VAL B 1 9 ? 0.442 17.125 1.674 1 93.06 9 VAL B CA 1
ATOM 1166 C C . VAL B 1 9 ? -0.526 17.438 2.811 1 93.06 9 VAL B C 1
ATOM 1168 O O . VAL B 1 9 ? -0.41 18.484 3.463 1 93.06 9 VAL B O 1
ATOM 1171 N N . ALA B 1 10 ? -1.449 16.562 3.002 1 95.56 10 ALA B N 1
ATOM 1172 C CA . ALA B 1 10 ? -2.416 16.75 4.078 1 95.56 10 ALA B CA 1
ATOM 1173 C C . ALA B 1 10 ? -1.72 16.812 5.438 1 95.56 10 ALA B C 1
ATOM 1175 O O . ALA B 1 10 ? -2.033 17.672 6.262 1 95.56 10 ALA B O 1
ATOM 1176 N N . VAL B 1 11 ? -0.811 15.906 5.625 1 95.5 11 VAL B N 1
ATOM 1177 C CA . VAL B 1 11 ? -0.067 15.906 6.879 1 95.5 11 VAL B CA 1
ATOM 1178 C C . VAL B 1 11 ? 0.712 17.219 7.02 1 95.5 11 VAL B C 1
ATOM 1180 O O . VAL B 1 11 ? 0.731 17.812 8.094 1 95.5 11 VAL B O 1
ATOM 1183 N N . HIS B 1 12 ? 1.331 17.656 5.984 1 95 12 HIS B N 1
ATOM 1184 C CA . HIS B 1 12 ? 2.002 18.953 5.957 1 95 12 HIS B CA 1
ATOM 1185 C C . HIS B 1 12 ? 1.06 20.062 6.387 1 95 12 HIS B C 1
ATOM 1187 O O . HIS B 1 12 ? 1.403 20.875 7.25 1 95 12 HIS B O 1
ATOM 1193 N N . CYS B 1 13 ? -0.087 20.078 5.832 1 96.75 13 CYS B N 1
ATOM 1194 C CA . CYS B 1 13 ? -1.072 21.109 6.141 1 96.75 13 CYS B CA 1
ATOM 1195 C C . CYS B 1 13 ? -1.452 21.078 7.617 1 96.75 13 CYS B C 1
ATOM 1197 O O . CYS B 1 13 ? -1.5 22.109 8.273 1 96.75 13 CYS B O 1
ATOM 1199 N N . LEU B 1 14 ? -1.677 19.922 8.117 1 98.06 14 LEU B N 1
ATOM 1200 C CA . LEU B 1 14 ? -2.137 19.781 9.492 1 98.06 14 LEU B CA 1
ATOM 1201 C C . LEU B 1 14 ? -1.05 20.203 10.477 1 98.06 14 LEU B C 1
ATOM 1203 O O . LEU B 1 14 ? -1.338 20.844 11.484 1 98.06 14 LEU B O 1
ATOM 1207 N N . ILE B 1 15 ? 0.16 19.812 10.172 1 97.06 15 ILE B N 1
ATOM 1208 C CA . ILE B 1 15 ? 1.266 20.234 11.031 1 97.06 15 ILE B CA 1
ATOM 1209 C C . ILE B 1 15 ? 1.404 21.75 10.984 1 97.06 15 ILE B C 1
ATOM 1211 O O . ILE B 1 15 ? 1.587 22.406 12.023 1 97.06 15 ILE B O 1
ATOM 1215 N N . PHE B 1 16 ? 1.283 22.344 9.82 1 96.5 16 PHE B N 1
ATOM 1216 C CA . PHE B 1 16 ? 1.361 23.781 9.664 1 96.5 16 PHE B CA 1
ATOM 1217 C C . PHE B 1 16 ? 0.254 24.469 10.453 1 96.5 16 PHE B C 1
ATOM 1219 O O . PHE B 1 16 ? 0.506 25.453 11.164 1 96.5 16 PHE B O 1
ATOM 1226 N N . ILE B 1 17 ? -0.91 23.969 10.32 1 97.44 17 ILE B N 1
ATOM 1227 C CA . ILE B 1 17 ? -2.057 24.531 11.031 1 97.44 17 ILE B CA 1
ATOM 1228 C C . ILE B 1 17 ? -1.793 24.516 12.531 1 97.44 17 ILE B C 1
ATOM 1230 O O . ILE B 1 17 ? -2.062 25.5 13.227 1 97.44 17 ILE B O 1
ATOM 1234 N N . HIS B 1 18 ? -1.312 23.375 12.969 1 97.38 18 HIS B N 1
ATOM 1235 C CA . HIS B 1 18 ? -0.998 23.266 14.391 1 97.38 18 HIS B CA 1
ATOM 1236 C C . HIS B 1 18 ? 0.055 24.281 14.805 1 97.38 18 HIS B C 1
ATOM 1238 O O . HIS B 1 18 ? -0.099 24.969 15.82 1 97.38 18 HIS B O 1
ATOM 1244 N N . GLN B 1 19 ? 1.108 24.438 14.031 1 95 19 GLN B N 1
ATOM 1245 C CA . GLN B 1 19 ? 2.229 25.312 14.352 1 95 19 GLN B CA 1
ATOM 1246 C C . GLN B 1 19 ? 1.808 26.781 14.297 1 95 19 GLN B C 1
ATOM 1248 O O . GLN B 1 19 ? 2.348 27.609 15.023 1 95 19 GLN B O 1
ATOM 1253 N N . ALA B 1 20 ? 0.841 27.094 13.523 1 94.75 20 ALA B N 1
ATOM 1254 C CA . ALA B 1 20 ? 0.444 28.469 13.273 1 94.75 20 ALA B CA 1
ATOM 1255 C C . ALA B 1 20 ? -0.608 28.922 14.281 1 94.75 20 ALA B C 1
ATOM 1257 O O . ALA B 1 20 ? -1 30.094 14.289 1 94.75 20 ALA B O 1
ATOM 1258 N N . LYS B 1 21 ? -1.07 27.984 15.062 1 92.81 21 LYS B N 1
ATOM 1259 C CA . LYS B 1 21 ? -2.123 28.328 16.016 1 92.81 21 LYS B CA 1
ATOM 1260 C C . LYS B 1 21 ? -1.748 29.562 16.844 1 92.81 21 LYS B C 1
ATOM 1262 O O . LYS B 1 21 ? -0.683 29.594 17.453 1 92.81 21 LYS B O 1
ATOM 1267 N N . GLY B 1 22 ? -2.586 30.484 16.828 1 89.38 22 GLY B N 1
ATOM 1268 C CA . GLY B 1 22 ? -2.367 31.688 17.594 1 89.38 22 GLY B CA 1
ATOM 1269 C C . GLY B 1 22 ? -1.358 32.625 16.969 1 89.38 22 GLY B C 1
ATOM 1270 O O . GLY B 1 22 ? -1.081 33.688 17.5 1 89.38 22 GLY B O 1
ATOM 1271 N N . ARG B 1 23 ? -0.794 32.281 15.852 1 92 23 ARG B N 1
ATOM 1272 C CA . ARG B 1 23 ? 0.246 33.094 15.227 1 92 23 ARG B CA 1
ATOM 1273 C C . ARG B 1 23 ? -0.23 33.656 13.891 1 92 23 ARG B C 1
ATOM 1275 O O . ARG B 1 23 ? 0.11 34.781 13.539 1 92 23 ARG B O 1
ATOM 1282 N N . ALA B 1 24 ? -0.888 32.875 13.188 1 91.56 24 ALA B N 1
ATOM 1283 C CA . ALA B 1 24 ? -1.317 33.281 11.852 1 91.56 24 ALA B CA 1
ATOM 1284 C C . ALA B 1 24 ? -2.637 32.625 11.469 1 91.56 24 ALA B C 1
ATOM 1286 O O . ALA B 1 24 ? -2.928 31.516 11.906 1 91.56 24 ALA B O 1
ATOM 1287 N N . LYS B 1 25 ? -3.369 33.406 10.703 1 94.19 25 LYS B N 1
ATOM 1288 C CA . LYS B 1 25 ? -4.547 32.812 10.078 1 94.19 25 LYS B CA 1
ATOM 1289 C C . LYS B 1 25 ? -4.156 31.906 8.906 1 94.19 25 LYS B C 1
ATOM 1291 O O . LYS B 1 25 ? -3.59 32.375 7.922 1 94.19 25 LYS B O 1
ATOM 1296 N N . VAL B 1 26 ? -4.535 30.656 8.992 1 96.12 26 VAL B N 1
ATOM 1297 C CA . VAL B 1 26 ? -4.082 29.688 7.992 1 96.12 26 VAL B CA 1
ATOM 1298 C C . VAL B 1 26 ? -5.121 29.578 6.875 1 96.12 26 VAL B C 1
ATOM 1300 O O . VAL B 1 26 ? -6.203 29.016 7.078 1 96.12 26 VAL B O 1
ATOM 1303 N N . THR B 1 27 ? -4.805 30.172 5.758 1 94.81 27 THR B N 1
ATOM 1304 C CA . THR B 1 27 ? -5.664 30.125 4.578 1 94.81 27 THR B CA 1
ATOM 1305 C C . THR B 1 27 ? -5.133 29.109 3.564 1 94.81 27 THR B C 1
ATOM 1307 O O . THR B 1 27 ? -4.008 28.625 3.693 1 94.81 27 THR B O 1
ATOM 1310 N N . SER B 1 28 ? -6.059 28.75 2.596 1 95.06 28 SER B N 1
ATOM 1311 C CA . SER B 1 28 ? -5.617 27.859 1.529 1 95.06 28 SER B CA 1
ATOM 1312 C C . SER B 1 28 ? -4.445 28.453 0.756 1 95.06 28 SER B C 1
ATOM 1314 O O . SER B 1 28 ? -3.568 27.734 0.284 1 95.06 28 SER B O 1
ATOM 1316 N N . GLY B 1 29 ? -4.43 29.766 0.616 1 94.44 29 GLY B N 1
ATOM 1317 C CA . GLY B 1 29 ? -3.316 30.438 -0.036 1 94.44 29 GLY B CA 1
ATOM 1318 C C . GLY B 1 29 ? -1.999 30.266 0.693 1 94.44 29 GLY B C 1
ATOM 1319 O O . GLY B 1 29 ? -0.981 29.938 0.076 1 94.44 29 GLY B O 1
ATOM 1320 N N . LEU B 1 30 ? -2.012 30.5 1.997 1 94.12 30 LEU B N 1
ATOM 1321 C CA . LEU B 1 30 ? -0.811 30.328 2.809 1 94.12 30 LEU B CA 1
ATOM 1322 C C . LEU B 1 30 ? -0.296 28.906 2.732 1 94.12 30 LEU B C 1
ATOM 1324 O O . LEU B 1 30 ? 0.909 28.672 2.6 1 94.12 30 LEU B O 1
ATOM 1328 N N . LEU B 1 31 ? -1.188 27.984 2.814 1 95.06 31 LEU B N 1
ATOM 1329 C CA . LEU B 1 31 ? -0.803 26.578 2.748 1 95.06 31 LEU B CA 1
ATOM 1330 C C . LEU B 1 31 ? -0.26 26.234 1.366 1 95.06 31 LEU B C 1
ATOM 1332 O O . LEU B 1 31 ? 0.663 25.422 1.243 1 95.06 31 LEU B O 1
ATOM 1336 N N . ALA B 1 32 ? -0.878 26.781 0.332 1 94.19 32 ALA B N 1
ATOM 1337 C CA . ALA B 1 32 ? -0.376 26.562 -1.022 1 94.19 32 ALA B CA 1
ATOM 1338 C C . ALA B 1 32 ? 1.059 27.062 -1.164 1 94.19 32 ALA B C 1
ATOM 1340 O O . ALA B 1 32 ? 1.896 26.406 -1.778 1 94.19 32 ALA B O 1
ATOM 1341 N N . GLU B 1 33 ? 1.348 28.172 -0.618 1 92.44 33 GLU B N 1
ATOM 1342 C CA . GLU B 1 33 ? 2.701 28.719 -0.634 1 92.44 33 GLU B CA 1
ATOM 1343 C C . GLU B 1 33 ? 3.666 27.828 0.143 1 92.44 33 GLU B C 1
ATOM 1345 O O . GLU B 1 33 ? 4.789 27.578 -0.304 1 92.44 33 GLU B O 1
ATOM 1350 N N . SER B 1 34 ? 3.236 27.438 1.279 1 91.56 34 SER B N 1
ATOM 1351 C CA . SER B 1 34 ? 4.078 26.609 2.139 1 91.56 34 SER B CA 1
ATOM 1352 C C . SER B 1 34 ? 4.383 25.266 1.486 1 91.56 34 SER B C 1
ATOM 1354 O O . SER B 1 34 ? 5.527 24.797 1.503 1 91.56 34 SER B O 1
ATOM 1356 N N . THR B 1 35 ? 3.381 24.609 0.901 1 90.88 35 THR B N 1
ATOM 1357 C CA . THR B 1 35 ? 3.523 23.266 0.354 1 90.88 35 THR B CA 1
ATOM 1358 C C . THR B 1 35 ? 4.039 23.328 -1.081 1 90.88 35 THR B C 1
ATOM 1360 O O . THR B 1 35 ? 4.547 22.328 -1.601 1 90.88 35 THR B O 1
ATOM 1363 N N . GLY B 1 36 ? 3.756 24.406 -1.783 1 90.44 36 GLY B N 1
ATOM 1364 C CA . GLY B 1 36 ? 4.078 24.516 -3.197 1 90.44 36 GLY B CA 1
ATOM 1365 C C . GLY B 1 36 ? 3.047 23.859 -4.094 1 90.44 36 GLY B C 1
ATOM 1366 O O . GLY B 1 36 ? 3.303 23.625 -5.277 1 90.44 36 GLY B O 1
ATOM 1367 N N . CYS B 1 37 ? 1.933 23.562 -3.533 1 91.31 37 CYS B N 1
ATOM 1368 C CA . CYS B 1 37 ? 0.864 22.922 -4.289 1 91.31 37 CYS B CA 1
ATOM 1369 C C . CYS B 1 37 ? -0.116 23.953 -4.836 1 91.31 37 CYS B C 1
ATOM 1371 O O . CYS B 1 37 ? -0.186 25.078 -4.332 1 91.31 37 CYS B O 1
ATOM 1373 N N . ASN B 1 38 ? -0.78 23.5 -5.852 1 92.94 38 ASN B N 1
ATOM 1374 C CA . ASN B 1 38 ? -1.867 24.312 -6.395 1 92.94 38 ASN B CA 1
ATOM 1375 C C . ASN B 1 38 ? -2.922 24.625 -5.336 1 92.94 38 ASN B C 1
ATOM 1377 O O . ASN B 1 38 ? -3.348 23.734 -4.602 1 92.94 38 ASN B O 1
ATOM 1381 N N . PRO B 1 39 ? -3.311 25.922 -5.281 1 94.81 39 PRO B N 1
ATOM 1382 C CA . PRO B 1 39 ? -4.312 26.281 -4.277 1 94.81 39 PRO B CA 1
ATOM 1383 C C . PRO B 1 39 ? -5.586 25.453 -4.387 1 94.81 39 PRO B C 1
ATOM 1385 O O . PRO B 1 39 ? -6.246 25.188 -3.375 1 94.81 39 PRO B O 1
ATOM 1388 N N . VAL B 1 40 ? -5.941 25.031 -5.539 1 96.19 40 VAL B N 1
ATOM 1389 C CA . VAL B 1 40 ? -7.137 24.219 -5.723 1 96.19 40 VAL B CA 1
ATOM 1390 C C . VAL B 1 40 ? -6.957 22.875 -5.023 1 96.19 40 VAL B C 1
ATOM 1392 O O . VAL B 1 40 ? -7.879 22.375 -4.375 1 96.19 40 VAL B O 1
ATOM 1395 N N . VAL B 1 41 ? -5.812 22.297 -5.168 1 93.94 41 VAL B N 1
ATOM 1396 C CA . VAL B 1 41 ? -5.504 21.031 -4.516 1 93.94 41 VAL B CA 1
ATOM 1397 C C . VAL B 1 41 ? -5.602 21.188 -3 1 93.94 41 VAL B C 1
ATOM 1399 O O . VAL B 1 41 ? -6.191 20.344 -2.318 1 93.94 41 VAL B O 1
ATOM 1402 N N . ILE B 1 42 ? -5.078 22.281 -2.52 1 96.25 42 ILE B N 1
ATOM 1403 C CA . ILE B 1 42 ? -5.102 22.562 -1.088 1 96.25 42 ILE B CA 1
ATOM 1404 C C . ILE B 1 42 ? -6.543 22.719 -0.616 1 96.25 42 ILE B C 1
ATOM 1406 O O . ILE B 1 42 ? -6.93 22.156 0.418 1 96.25 42 ILE B O 1
ATOM 1410 N N . ARG B 1 43 ? -7.309 23.422 -1.361 1 97.25 43 ARG B N 1
ATOM 1411 C CA . ARG B 1 43 ? -8.703 23.641 -0.986 1 97.25 43 ARG B CA 1
ATOM 1412 C C . ARG B 1 43 ? -9.461 22.312 -0.943 1 97.25 43 ARG B C 1
ATOM 1414 O O . ARG B 1 43 ? -10.281 22.094 -0.05 1 97.25 43 ARG B O 1
ATOM 1421 N N . ASN B 1 44 ? -9.172 21.469 -1.888 1 96.38 44 ASN B N 1
ATOM 1422 C CA . ASN B 1 44 ? -9.805 20.141 -1.901 1 96.38 44 ASN B CA 1
ATOM 1423 C C . ASN B 1 44 ? -9.406 19.328 -0.681 1 96.38 44 ASN B C 1
ATOM 1425 O O . ASN B 1 44 ? -10.25 18.656 -0.08 1 96.38 44 ASN B O 1
ATOM 1429 N N . ILE B 1 45 ? -8.18 19.359 -0.38 1 96.38 45 ILE B N 1
ATOM 1430 C CA . ILE B 1 45 ? -7.68 18.641 0.784 1 96.38 45 ILE B CA 1
ATOM 1431 C C . ILE B 1 45 ? -8.328 19.188 2.051 1 96.38 45 ILE B C 1
ATOM 1433 O O . ILE B 1 45 ? -8.812 18.422 2.889 1 96.38 45 ILE B O 1
ATOM 1437 N N . LEU B 1 46 ? -8.367 20.531 2.152 1 97.44 46 LEU B N 1
ATOM 1438 C CA . LEU B 1 46 ? -8.961 21.156 3.33 1 97.44 46 LEU B CA 1
ATOM 1439 C C . LEU B 1 46 ? -10.445 20.828 3.428 1 97.44 46 LEU B C 1
ATOM 1441 O O . LEU B 1 46 ? -10.961 20.594 4.523 1 97.44 46 LEU B O 1
ATOM 1445 N N . SER B 1 47 ? -11.078 20.828 2.314 1 97.5 47 SER B N 1
ATOM 1446 C CA . SER B 1 47 ? -12.492 20.484 2.293 1 97.5 47 SER B CA 1
ATOM 1447 C C . SER B 1 47 ? -12.719 19.062 2.791 1 97.5 47 SER B C 1
ATOM 1449 O O . SER B 1 47 ? -13.625 18.812 3.594 1 97.5 47 SER B O 1
ATOM 1451 N N . ALA B 1 48 ? -11.93 18.172 2.334 1 96.56 48 ALA B N 1
ATOM 1452 C CA . ALA B 1 48 ? -12.031 16.766 2.746 1 96.56 48 ALA B CA 1
ATOM 1453 C C . ALA B 1 48 ? -11.758 16.609 4.238 1 96.56 48 ALA B C 1
ATOM 1455 O O . ALA B 1 48 ? -12.469 15.891 4.938 1 96.56 48 ALA B O 1
ATOM 1456 N N . LEU B 1 49 ? -10.734 17.25 4.711 1 97.75 49 LEU B N 1
ATOM 1457 C CA . LEU B 1 49 ? -10.375 17.172 6.121 1 97.75 49 LEU B CA 1
ATOM 1458 C C . LEU B 1 49 ? -11.477 17.766 7 1 97.75 49 LEU B C 1
ATOM 1460 O O . LEU B 1 49 ? -11.75 17.25 8.086 1 97.75 49 LEU B O 1
ATOM 1464 N N . LYS B 1 50 ? -12.047 18.875 6.531 1 97.88 50 LYS B N 1
ATOM 1465 C CA . LYS B 1 50 ? -13.156 19.484 7.254 1 97.88 50 LYS B CA 1
ATOM 1466 C C . LYS B 1 50 ? -14.359 18.562 7.312 1 97.88 50 LYS B C 1
ATOM 1468 O O . LYS B 1 50 ? -14.961 18.375 8.375 1 97.88 50 LYS B O 1
ATOM 1473 N N . LYS B 1 51 ? -14.672 17.984 6.191 1 97 51 LYS B N 1
ATOM 1474 C CA . LYS B 1 51 ? -15.789 17.047 6.121 1 97 51 LYS B CA 1
ATOM 1475 C C . LYS B 1 51 ? -15.578 15.875 7.066 1 97 51 LYS B C 1
ATOM 1477 O O . LYS B 1 51 ? -16.531 15.359 7.648 1 97 51 LYS B O 1
ATOM 1482 N N . ALA B 1 52 ? -14.367 15.484 7.242 1 96.62 52 ALA B N 1
ATOM 1483 C CA . ALA B 1 52 ? -14.023 14.352 8.094 1 96.62 52 ALA B CA 1
ATOM 1484 C C . ALA B 1 52 ? -13.953 14.766 9.562 1 96.62 52 ALA B C 1
ATOM 1486 O O . ALA B 1 52 ? -13.695 13.93 10.43 1 96.62 52 ALA B O 1
ATOM 1487 N N . GLY B 1 53 ? -14.055 16.016 9.82 1 97.5 53 GLY B N 1
ATOM 1488 C CA . GLY B 1 53 ? -14.055 16.516 11.188 1 97.5 53 GLY B CA 1
ATOM 1489 C C . GLY B 1 53 ? -12.656 16.641 11.773 1 97.5 53 GLY B C 1
ATOM 1490 O O . GLY B 1 53 ? -12.484 16.594 12.992 1 97.5 53 GLY B O 1
ATOM 1491 N N . LEU B 1 54 ? -11.688 16.766 10.953 1 98.25 54 LEU B N 1
ATOM 1492 C CA . LEU B 1 54 ? -10.312 16.859 11.43 1 98.25 54 LEU B CA 1
ATOM 1493 C C . LEU B 1 54 ? -9.906 18.328 11.586 1 98.25 54 LEU B C 1
ATOM 1495 O O . LEU B 1 54 ? -9.047 18.656 12.414 1 98.25 54 LEU B O 1
ATOM 1499 N N . ILE B 1 55 ? -10.508 19.188 10.781 1 98.44 55 ILE B N 1
ATOM 1500 C CA . ILE B 1 55 ? -10.273 20.625 10.922 1 98.44 55 ILE B CA 1
ATOM 1501 C C . ILE B 1 55 ? -11.609 21.359 10.898 1 98.44 55 ILE B C 1
ATOM 1503 O O . ILE B 1 55 ? -12.641 20.781 10.555 1 98.44 55 ILE B O 1
ATOM 1507 N N . THR B 1 56 ? -11.578 22.516 11.336 1 97 56 THR B N 1
ATOM 1508 C CA . THR B 1 56 ? -12.711 23.438 11.25 1 97 56 THR B CA 1
ATOM 1509 C C . THR B 1 56 ? -12.266 24.797 10.703 1 97 56 THR B C 1
ATOM 1511 O O . THR B 1 56 ? -11.07 25.094 10.688 1 97 56 THR B O 1
ATOM 1514 N N . VAL B 1 57 ? -13.195 25.5 10.156 1 93.94 57 VAL B N 1
ATOM 1515 C CA . VAL B 1 57 ? -12.992 26.875 9.719 1 93.94 57 VAL B CA 1
ATOM 1516 C C . VAL B 1 57 ? -14.047 27.781 10.344 1 93.94 57 VAL B C 1
ATOM 1518 O O . VAL B 1 57 ? -15.203 27.766 9.93 1 93.94 57 VAL B O 1
ATOM 1521 N N . PRO B 1 58 ? -13.617 28.484 11.344 1 89.62 58 PRO B N 1
ATOM 1522 C CA . PRO B 1 58 ? -14.594 29.328 12.016 1 89.62 58 PRO B CA 1
ATOM 1523 C C . PRO B 1 58 ? -15.266 30.312 11.055 1 89.62 58 PRO B C 1
ATOM 1525 O O . PRO B 1 58 ? -14.641 30.781 10.102 1 89.62 58 PRO B O 1
ATOM 1528 N N . ARG B 1 59 ? -16.562 30.547 11.336 1 86.12 59 ARG B N 1
ATOM 1529 C CA . ARG B 1 59 ? -17.312 31.516 10.555 1 86.12 59 ARG B CA 1
ATOM 1530 C C . ARG B 1 59 ? -16.766 32.938 10.766 1 86.12 59 ARG B C 1
ATOM 1532 O O . ARG B 1 59 ? -16.406 33.312 11.883 1 86.12 59 ARG B O 1
ATOM 1539 N N . GLY B 1 60 ? -16.734 33.875 9.68 1 86.44 60 GLY B N 1
ATOM 1540 C CA . GLY B 1 60 ? -16.266 35.25 9.766 1 86.44 60 GLY B CA 1
ATOM 1541 C C . GLY B 1 60 ? -14.805 35.406 9.406 1 86.44 60 GLY B C 1
ATOM 1542 O O . GLY B 1 60 ? -14.469 35.656 8.25 1 86.44 60 GLY B O 1
ATOM 1543 N N . THR B 1 61 ? -13.875 35.156 10.453 1 80.12 61 THR B N 1
ATOM 1544 C CA . THR B 1 61 ? -12.445 35.406 10.273 1 80.12 61 THR B CA 1
ATOM 1545 C C . THR B 1 61 ? -11.836 34.375 9.344 1 80.12 61 THR B C 1
ATOM 1547 O O . THR B 1 61 ? -10.938 34.656 8.562 1 80.12 61 THR B O 1
ATOM 1550 N N . GLY B 1 62 ? -12.422 33.25 9.375 1 88.75 62 GLY B N 1
ATOM 1551 C CA . GLY B 1 62 ? -11.906 32.156 8.594 1 88.75 62 GLY B CA 1
ATOM 1552 C C . GLY B 1 62 ? -10.633 31.562 9.172 1 88.75 62 GLY B C 1
ATOM 1553 O O . GLY B 1 62 ? -10.398 31.625 10.383 1 88.75 62 GLY B O 1
ATOM 1554 N N . GLY B 1 63 ? -9.789 30.781 8.352 1 94.12 63 GLY B N 1
ATOM 1555 C CA . GLY B 1 63 ? -8.562 30.125 8.766 1 94.12 63 GLY B CA 1
ATOM 1556 C C . GLY B 1 63 ? -8.781 28.719 9.289 1 94.12 63 GLY B C 1
ATOM 1557 O O . GLY B 1 63 ? -9.625 28.516 10.164 1 94.12 63 GLY B O 1
ATOM 1558 N N . ALA B 1 64 ? -8.086 27.797 8.836 1 96.5 64 ALA B N 1
ATOM 1559 C CA . ALA B 1 64 ? -8.227 26.391 9.234 1 96.5 64 ALA B CA 1
ATOM 1560 C C . ALA B 1 64 ? -7.629 26.156 10.617 1 96.5 64 ALA B C 1
ATOM 1562 O O . ALA B 1 64 ? -6.566 26.688 10.945 1 96.5 64 ALA B O 1
ATOM 1563 N N . GLU B 1 65 ? -8.344 25.5 11.438 1 97.12 65 GLU B N 1
ATOM 1564 C CA . GLU B 1 65 ? -7.879 25.078 12.75 1 97.12 65 GLU B CA 1
ATOM 1565 C C . GLU B 1 65 ? -8.133 23.578 12.953 1 97.12 65 GLU B C 1
ATOM 1567 O O . GLU B 1 65 ? -9.07 23.016 12.383 1 97.12 65 GLU B O 1
ATOM 1572 N N . LEU B 1 66 ? -7.25 22.953 13.773 1 97.94 66 LEU B N 1
ATOM 1573 C CA . LEU B 1 66 ? -7.535 21.562 14.117 1 97.94 66 LEU B CA 1
ATOM 1574 C C . LEU B 1 66 ? -8.844 21.438 14.891 1 97.94 66 LEU B C 1
ATOM 1576 O O . LEU B 1 66 ? -9.109 22.25 15.781 1 97.94 66 LEU B O 1
ATOM 1580 N N . ALA B 1 67 ? -9.648 20.453 14.586 1 97.31 67 ALA B N 1
ATOM 1581 C CA . ALA B 1 67 ? -10.945 20.281 15.219 1 97.31 67 ALA B CA 1
ATOM 1582 C C . ALA B 1 67 ? -10.828 19.438 16.5 1 97.31 67 ALA B C 1
ATOM 1584 O O . ALA B 1 67 ? -11.75 19.406 17.312 1 97.31 67 ALA B O 1
ATOM 1585 N N . ARG B 1 68 ? -9.75 18.672 16.594 1 95.88 68 ARG B N 1
ATOM 1586 C CA . ARG B 1 68 ? -9.484 17.766 17.703 1 95.88 68 ARG B CA 1
ATOM 1587 C C . ARG B 1 68 ? -8.023 17.859 18.141 1 95.88 68 ARG B C 1
ATOM 1589 O O . ARG B 1 68 ? -7.191 18.422 17.422 1 95.88 68 ARG B O 1
ATOM 1596 N N . ASP B 1 69 ? -7.797 17.375 19.375 1 97.62 69 ASP B N 1
ATOM 1597 C CA . ASP B 1 69 ? -6.414 17.25 19.828 1 97.62 69 ASP B CA 1
ATOM 1598 C C . ASP B 1 69 ? -5.602 16.391 18.859 1 97.62 69 ASP B C 1
ATOM 1600 O O . ASP B 1 69 ? -6.074 15.344 18.406 1 97.62 69 ASP B O 1
ATOM 1604 N N . PRO B 1 70 ? -4.406 16.844 18.547 1 98.38 70 PRO B N 1
ATOM 1605 C CA . PRO B 1 70 ? -3.574 16.078 17.625 1 98.38 70 PRO B CA 1
ATOM 1606 C C . PRO B 1 70 ? -3.418 14.617 18.016 1 98.38 70 PRO B C 1
ATOM 1608 O O . PRO B 1 70 ? -3.244 13.75 17.156 1 98.38 70 PRO B O 1
ATOM 1611 N N . VAL B 1 71 ? -3.49 14.289 19.328 1 98.12 71 VAL B N 1
ATOM 1612 C CA . VAL B 1 71 ? -3.293 12.922 19.828 1 98.12 71 VAL B CA 1
ATOM 1613 C C . VAL B 1 71 ? -4.465 12.047 19.375 1 98.12 71 VAL B C 1
ATOM 1615 O O . VAL B 1 71 ? -4.332 10.82 19.312 1 98.12 71 VAL B O 1
ATOM 1618 N N . GLN B 1 72 ? -5.605 12.695 19.078 1 98.06 72 GLN B N 1
ATOM 1619 C CA . GLN B 1 72 ? -6.816 11.969 18.688 1 98.06 72 GLN B CA 1
ATOM 1620 C C . GLN B 1 72 ? -6.914 11.828 17.172 1 98.06 72 GLN B C 1
ATOM 1622 O O . GLN B 1 72 ? -7.844 11.195 16.672 1 98.06 72 GLN B O 1
ATOM 1627 N N . ILE B 1 73 ? -6.039 12.445 16.422 1 98.31 73 ILE B N 1
ATOM 1628 C CA . ILE B 1 73 ? -6.02 12.375 14.969 1 98.31 73 ILE B CA 1
ATOM 1629 C C . ILE B 1 73 ? -4.953 11.383 14.508 1 98.31 73 ILE B C 1
ATOM 1631 O O . ILE B 1 73 ? -3.77 11.547 14.82 1 98.31 73 ILE B O 1
ATOM 1635 N N . THR B 1 74 ? -5.391 10.406 13.781 1 97.56 74 THR B N 1
ATOM 1636 C CA . THR B 1 74 ? -4.449 9.391 13.336 1 97.56 74 THR B CA 1
ATOM 1637 C C . THR B 1 74 ? -4.16 9.531 11.844 1 97.56 74 THR B C 1
ATOM 1639 O O . THR B 1 74 ? -4.922 10.18 11.117 1 97.56 74 THR B O 1
ATOM 1642 N N . LEU B 1 75 ? -3.057 8.906 11.453 1 94.88 75 LEU B N 1
ATOM 1643 C CA . LEU B 1 75 ? -2.707 8.898 10.039 1 94.88 75 LEU B CA 1
ATOM 1644 C C . LEU B 1 75 ? -3.789 8.211 9.211 1 94.88 75 LEU B C 1
ATOM 1646 O O . LEU B 1 75 ? -4.059 8.609 8.078 1 94.88 75 LEU B O 1
ATOM 1650 N N . TYR B 1 76 ? -4.438 7.227 9.812 1 93 76 TYR B N 1
ATOM 1651 C CA . TYR B 1 76 ? -5.496 6.543 9.078 1 93 76 TYR B CA 1
ATOM 1652 C C . TYR B 1 76 ? -6.68 7.477 8.836 1 93 76 TYR B C 1
ATOM 1654 O O . TYR B 1 76 ? -7.266 7.477 7.75 1 93 76 TYR B O 1
ATOM 1662 N N . GLN B 1 77 ? -7.027 8.203 9.867 1 94.81 77 GLN B N 1
ATOM 1663 C CA . GLN B 1 77 ? -8.125 9.148 9.703 1 94.81 77 GLN B CA 1
ATOM 1664 C C . GLN B 1 77 ? -7.812 10.172 8.609 1 94.81 77 GLN B C 1
ATOM 1666 O O . GLN B 1 77 ? -8.688 10.531 7.824 1 94.81 77 GLN B O 1
ATOM 1671 N N . ILE B 1 78 ? -6.578 10.648 8.578 1 94.88 78 ILE B N 1
ATOM 1672 C CA . ILE B 1 78 ? -6.148 11.594 7.551 1 94.88 78 ILE B CA 1
ATOM 1673 C C . ILE B 1 78 ? -6.246 10.945 6.172 1 94.88 78 ILE B C 1
ATOM 1675 O O . ILE B 1 78 ? -6.82 11.523 5.246 1 94.88 78 ILE B O 1
ATOM 1679 N N . TYR B 1 79 ? -5.785 9.758 6.105 1 90.5 79 TYR B N 1
ATOM 1680 C CA . TYR B 1 79 ? -5.809 9 4.859 1 90.5 79 TYR B CA 1
ATOM 1681 C C . TYR B 1 79 ? -7.242 8.766 4.395 1 90.5 79 TYR B C 1
ATOM 1683 O O . TYR B 1 79 ? -7.566 8.992 3.225 1 90.5 79 TYR B O 1
ATOM 1691 N N . ALA B 1 80 ? -8.086 8.352 5.234 1 90.94 80 ALA B N 1
ATOM 1692 C CA . ALA B 1 80 ? -9.469 8.016 4.914 1 90.94 80 ALA B CA 1
ATOM 1693 C C . ALA B 1 80 ? -10.242 9.258 4.477 1 90.94 80 ALA B C 1
ATOM 1695 O O . ALA B 1 80 ? -11.133 9.172 3.627 1 90.94 80 ALA B O 1
ATOM 1696 N N . ALA B 1 81 ? -9.867 10.312 5.082 1 93.38 81 ALA B N 1
ATOM 1697 C CA . ALA B 1 81 ? -10.523 11.562 4.715 1 93.38 81 ALA B CA 1
ATOM 1698 C C . ALA B 1 81 ? -10.273 11.906 3.25 1 93.38 81 ALA B C 1
ATOM 1700 O O . ALA B 1 81 ? -11.109 12.531 2.598 1 93.38 81 ALA B O 1
ATOM 1701 N N . LEU B 1 82 ? -9.195 11.523 2.727 1 90.56 82 LEU B N 1
ATOM 1702 C CA . LEU B 1 82 ? -8.773 11.914 1.385 1 90.56 82 LEU B CA 1
ATOM 1703 C C . LEU B 1 82 ? -9.18 10.859 0.361 1 90.56 82 LEU B C 1
ATOM 1705 O O . LEU B 1 82 ? -9.523 11.188 -0.776 1 90.56 82 LEU B O 1
ATOM 1709 N N . GLU B 1 83 ? -8.906 9.531 0.701 1 80.5 83 GLU B N 1
ATOM 1710 C CA . GLU B 1 83 ? -9.055 8.445 -0.259 1 80.5 83 GLU B CA 1
ATOM 1711 C C . GLU B 1 83 ? -10.414 7.766 -0.109 1 80.5 83 GLU B C 1
ATOM 1713 O O . GLU B 1 83 ? -10.859 7.051 -1.009 1 80.5 83 GLU B O 1
ATOM 1718 N N . GLY B 1 84 ? -11.133 8.133 0.802 1 70.81 84 GLY B N 1
ATOM 1719 C CA . GLY B 1 84 ? -12.336 7.383 1.103 1 70.81 84 GLY B CA 1
ATOM 1720 C C . GLY B 1 84 ? -12.055 6.027 1.719 1 70.81 84 GLY B C 1
ATOM 1721 O O . GLY B 1 84 ? -10.977 5.797 2.266 1 70.81 84 GLY B O 1
ATOM 1722 N N . GLU B 1 85 ? -13.055 5.137 1.935 1 57.91 85 GLU B N 1
ATOM 1723 C CA . GLU B 1 85 ? -12.969 3.842 2.602 1 57.91 85 GLU B CA 1
ATOM 1724 C C . GLU B 1 85 ? -12.047 2.891 1.846 1 57.91 85 GLU B C 1
ATOM 1726 O O . GLU B 1 85 ? -11.867 1.739 2.248 1 57.91 85 GLU B O 1
ATOM 1731 N N . GLY B 1 86 ? -11.273 3.344 0.958 1 54.66 86 GLY B N 1
ATOM 1732 C CA . GLY B 1 86 ? -10.727 2.316 0.084 1 54.66 86 GLY B CA 1
ATOM 1733 C C . GLY B 1 86 ? -9.227 2.139 0.233 1 54.66 86 GLY B C 1
ATOM 1734 O O . GLY B 1 86 ? -8.453 2.65 -0.577 1 54.66 86 GLY B O 1
ATOM 1735 N N . VAL B 1 87 ? -8.742 1.832 1.469 1 54.31 87 VAL B N 1
ATOM 1736 C CA . VAL B 1 87 ? -7.375 1.324 1.413 1 54.31 87 VAL B CA 1
ATOM 1737 C C . VAL B 1 87 ? -7.281 0.207 0.377 1 54.31 87 VAL B C 1
ATOM 1739 O O . VAL B 1 87 ? -6.191 -0.3 0.1 1 54.31 87 VAL B O 1
ATOM 1742 N N . MET B 1 88 ? -8.492 -0.183 -0.179 1 54.31 88 MET B N 1
ATOM 1743 C CA . MET B 1 88 ? -8.641 -1.374 -1.011 1 54.31 88 MET B CA 1
ATOM 1744 C C . MET B 1 88 ? -7.75 -1.289 -2.246 1 54.31 88 MET B C 1
ATOM 1746 O O . MET B 1 88 ? -7.473 -2.303 -2.889 1 54.31 88 MET B O 1
ATOM 1750 N N . SER B 1 89 ? -7.219 -0.097 -2.342 1 60 89 SER B N 1
ATOM 1751 C CA . SER B 1 89 ? -6.566 0.003 -3.643 1 60 89 SER B CA 1
ATOM 1752 C C . SER B 1 89 ? -5.082 -0.334 -3.541 1 60 89 SER B C 1
ATOM 1754 O O . SER B 1 89 ? -4.309 -0.041 -4.457 1 60 89 SER B O 1
ATOM 1756 N N . LEU B 1 90 ? -4.77 -1.071 -2.475 1 62.16 90 LEU B N 1
ATOM 1757 C CA . LEU B 1 90 ? -3.332 -1.278 -2.338 1 62.16 90 LEU B CA 1
ATOM 1758 C C . LEU B 1 90 ? -2.85 -2.377 -3.279 1 62.16 90 LEU B C 1
ATOM 1760 O O . LEU B 1 90 ? -1.751 -2.285 -3.834 1 62.16 90 LEU B O 1
ATOM 1764 N N . ILE B 1 91 ? -3.73 -3.41 -3.436 1 63.19 91 ILE B N 1
ATOM 1765 C CA . ILE B 1 91 ? -3.275 -4.512 -4.277 1 63.19 91 ILE B CA 1
ATOM 1766 C C . ILE B 1 91 ? -4.156 -4.609 -5.52 1 63.19 91 ILE B C 1
ATOM 1768 O O . ILE B 1 91 ? -5.375 -4.773 -5.414 1 63.19 91 ILE B O 1
ATOM 1772 N N . GLY B 1 92 ? -3.521 -4.43 -6.613 1 71.31 92 GLY B N 1
ATOM 1773 C CA . GLY B 1 92 ? -4.227 -4.625 -7.867 1 71.31 92 GLY B CA 1
ATOM 1774 C C . GLY B 1 92 ? -4.48 -6.086 -8.188 1 71.31 92 GLY B C 1
ATOM 1775 O O . GLY B 1 92 ? -3.619 -6.934 -7.961 1 71.31 92 GLY B O 1
ATOM 1776 N N . ILE B 1 93 ? -5.766 -6.398 -8.516 1 72.5 93 ILE B N 1
ATOM 1777 C CA . ILE B 1 93 ? -6.105 -7.742 -8.961 1 72.5 93 ILE B CA 1
ATOM 1778 C C . ILE B 1 93 ? -6.312 -7.746 -10.477 1 72.5 93 ILE B C 1
ATOM 1780 O O . ILE B 1 93 ? -7.016 -6.891 -11.016 1 72.5 93 ILE B O 1
ATOM 1784 N N . HIS B 1 94 ? -5.59 -8.641 -11.125 1 77.62 94 HIS B N 1
ATOM 1785 C CA . HIS B 1 94 ? -5.773 -8.742 -12.57 1 77.62 94 HIS B CA 1
ATOM 1786 C C . HIS B 1 94 ? -7.133 -9.344 -12.906 1 77.62 94 HIS B C 1
ATOM 1788 O O . HIS B 1 94 ? -7.594 -10.273 -12.25 1 77.62 94 HIS B O 1
ATOM 1794 N N . SER B 1 95 ? -7.812 -8.68 -13.844 1 71.69 95 SER B N 1
ATOM 1795 C CA . SER B 1 95 ? -9.148 -9.133 -14.234 1 71.69 95 SER B CA 1
ATOM 1796 C C . SER B 1 95 ? -9.07 -10.289 -15.219 1 71.69 95 SER B C 1
ATOM 1798 O O . SER B 1 95 ? -8.414 -10.188 -16.266 1 71.69 95 SER B O 1
ATOM 1800 N N . CYS B 1 96 ? -9.422 -11.516 -14.766 1 69 96 CYS B N 1
ATOM 1801 C CA . CYS B 1 96 ? -9.43 -12.664 -15.672 1 69 96 CYS B CA 1
ATOM 1802 C C . CYS B 1 96 ? -10.797 -13.344 -15.672 1 69 96 CYS B C 1
ATOM 1804 O O . CYS B 1 96 ? -10.93 -14.477 -16.141 1 69 96 CYS B O 1
ATOM 1806 N N . GLN B 1 97 ? -11.875 -12.906 -15.18 1 63.94 97 GLN B N 1
ATOM 1807 C CA . GLN B 1 97 ? -13.141 -13.555 -14.875 1 63.94 97 GLN B CA 1
ATOM 1808 C C . GLN B 1 97 ? -13.719 -14.258 -16.094 1 63.94 97 GLN B C 1
ATOM 1810 O O . GLN B 1 97 ? -14.367 -15.297 -15.977 1 63.94 97 GLN B O 1
ATOM 1815 N N . GLN B 1 98 ? -13.43 -13.75 -17.25 1 66.56 98 GLN B N 1
ATOM 1816 C CA . GLN B 1 98 ? -14.141 -14.336 -18.375 1 66.56 98 GLN B CA 1
ATOM 1817 C C . GLN B 1 98 ? -13.281 -15.383 -19.078 1 66.56 98 GLN B C 1
ATOM 1819 O O . GLN B 1 98 ? -13.609 -15.82 -20.188 1 66.56 98 GLN B O 1
ATOM 1824 N N . ARG B 1 99 ? -12.391 -16 -18.281 1 71.56 99 ARG B N 1
ATOM 1825 C CA . ARG B 1 99 ? -11.531 -16.969 -18.969 1 71.56 99 ARG B CA 1
ATOM 1826 C C . ARG B 1 99 ? -11.828 -18.391 -18.516 1 71.56 99 ARG B C 1
ATOM 1828 O O . ARG B 1 99 ? -12.297 -18.609 -17.391 1 71.56 99 ARG B O 1
ATOM 1835 N N . PRO B 1 100 ? -11.734 -19.312 -19.375 1 74.88 100 PRO B N 1
ATOM 1836 C CA . PRO B 1 100 ? -12.047 -20.703 -19.047 1 74.88 100 PRO B CA 1
ATOM 1837 C C . PRO B 1 100 ? -11.055 -21.312 -18.062 1 74.88 100 PRO B C 1
ATOM 1839 O O . PRO B 1 100 ? -11.359 -22.312 -17.422 1 74.88 100 PRO B O 1
ATOM 1842 N N . CYS B 1 101 ? -10.031 -20.781 -17.734 1 82.12 101 CYS B N 1
ATOM 1843 C CA . CYS B 1 101 ? -9.062 -21.312 -16.797 1 82.12 101 CYS B CA 1
ATOM 1844 C C . CYS B 1 101 ? -9.602 -21.25 -15.367 1 82.12 101 CYS B C 1
ATOM 1846 O O . CYS B 1 101 ? -10.031 -20.203 -14.898 1 82.12 101 CYS B O 1
ATOM 1848 N N . PRO B 1 102 ? -9.664 -22.438 -14.734 1 83.19 102 PRO B N 1
ATOM 1849 C CA . PRO B 1 102 ? -10.18 -22.484 -13.367 1 83.19 102 PRO B CA 1
ATOM 1850 C C . PRO B 1 102 ? -9.438 -21.547 -12.422 1 83.19 102 PRO B C 1
ATOM 1852 O O . PRO B 1 102 ? -10.039 -20.969 -11.516 1 83.19 102 PRO B O 1
ATOM 1855 N N . VAL B 1 103 ? -8.172 -21.438 -12.586 1 86.12 103 VAL B N 1
ATOM 1856 C CA . VAL B 1 103 ? -7.41 -20.516 -11.742 1 86.12 103 VAL B CA 1
ATOM 1857 C C . VAL B 1 103 ? -7.875 -19.094 -11.992 1 86.12 103 VAL B C 1
ATOM 1859 O O . VAL B 1 103 ? -8.094 -18.328 -11.047 1 86.12 103 VAL B O 1
ATOM 1862 N N . ALA B 1 104 ? -8.031 -18.703 -13.234 1 82.94 104 ALA B N 1
ATOM 1863 C CA . ALA B 1 104 ? -8.5 -17.359 -13.609 1 82.94 104 ALA B CA 1
ATOM 1864 C C . ALA B 1 104 ? -9.852 -17.062 -12.961 1 82.94 104 ALA B C 1
ATOM 1866 O O . ALA B 1 104 ? -10.078 -15.953 -12.484 1 82.94 104 ALA B O 1
ATOM 1867 N N . GLN B 1 105 ? -10.664 -18.031 -12.859 1 81.81 105 GLN B N 1
ATOM 1868 C CA . GLN B 1 105 ? -12.023 -17.859 -12.359 1 81.81 105 GLN B CA 1
ATOM 1869 C C . GLN B 1 105 ? -12.031 -17.625 -10.852 1 81.81 105 GLN B C 1
ATOM 1871 O O . GLN B 1 105 ? -13 -17.094 -10.305 1 81.81 105 GLN B O 1
ATOM 1876 N N . ASN B 1 106 ? -10.938 -18.031 -10.195 1 86.12 106 ASN B N 1
ATOM 1877 C CA . ASN B 1 106 ? -10.977 -18.031 -8.742 1 86.12 106 ASN B CA 1
ATOM 1878 C C . ASN B 1 106 ? -9.883 -17.141 -8.156 1 86.12 106 ASN B C 1
ATOM 1880 O O . ASN B 1 106 ? -9.828 -16.922 -6.941 1 86.12 106 ASN B O 1
ATOM 1884 N N . ILE B 1 107 ? -9.055 -16.625 -8.953 1 85.75 107 ILE B N 1
ATOM 1885 C CA . ILE B 1 107 ? -7.871 -15.93 -8.469 1 85.75 107 ILE B CA 1
ATOM 1886 C C . ILE B 1 107 ? -8.289 -14.711 -7.641 1 85.75 107 ILE B C 1
ATOM 1888 O O . ILE B 1 107 ? -7.656 -14.398 -6.629 1 85.75 107 ILE B O 1
ATOM 1892 N N . ARG B 1 108 ? -9.305 -14.031 -8.023 1 83.31 108 ARG B N 1
ATOM 1893 C CA . ARG B 1 108 ? -9.797 -12.883 -7.273 1 83.31 108 ARG B CA 1
ATOM 1894 C C . ARG B 1 108 ? -10.18 -13.281 -5.852 1 83.31 108 ARG B C 1
ATOM 1896 O O . ARG B 1 108 ? -9.805 -12.609 -4.891 1 83.31 108 ARG B O 1
ATOM 1903 N N . LYS B 1 109 ? -10.922 -14.375 -5.777 1 87.69 109 LYS B N 1
ATOM 1904 C CA . LYS B 1 109 ? -11.359 -14.852 -4.469 1 87.69 109 LYS B CA 1
ATOM 1905 C C . LYS B 1 109 ? -10.172 -15.312 -3.625 1 87.69 109 LYS B C 1
ATOM 1907 O O . LYS B 1 109 ? -10.141 -15.094 -2.414 1 87.69 109 LYS B O 1
ATOM 1912 N N . VAL B 1 110 ? -9.258 -15.945 -4.258 1 90.75 110 VAL B N 1
ATOM 1913 C CA . VAL B 1 110 ? -8.07 -16.438 -3.57 1 90.75 110 VAL B CA 1
ATOM 1914 C C . VAL B 1 110 ? -7.297 -15.258 -2.975 1 90.75 110 VAL B C 1
ATOM 1916 O O . VAL B 1 110 ? -6.801 -15.344 -1.848 1 90.75 110 VAL B O 1
ATOM 1919 N N . LEU B 1 111 ? -7.27 -14.18 -3.721 1 90.06 111 LEU B N 1
ATOM 1920 C CA . LEU B 1 111 ? -6.426 -13.062 -3.314 1 90.06 111 LEU B CA 1
ATOM 1921 C C . LEU B 1 111 ? -7.18 -12.125 -2.377 1 90.06 111 LEU B C 1
ATOM 1923 O O . LEU B 1 111 ? -6.578 -11.258 -1.745 1 90.06 111 LEU B O 1
ATOM 1927 N N . CYS B 1 112 ? -8.438 -12.305 -2.27 1 88.62 112 CYS B N 1
ATOM 1928 C CA . CYS B 1 112 ? -9.266 -11.445 -1.424 1 88.62 112 CYS B CA 1
ATOM 1929 C C . CYS B 1 112 ? -8.789 -11.492 0.023 1 88.62 112 CYS B C 1
ATOM 1931 O O . CYS B 1 112 ? -8.586 -10.445 0.646 1 88.62 112 CYS B O 1
ATOM 1933 N N . LYS B 1 113 ? -8.578 -12.711 0.538 1 90.19 113 LYS B N 1
ATOM 1934 C CA . LYS B 1 113 ? -8.188 -12.852 1.936 1 90.19 113 LYS B CA 1
ATOM 1935 C C . LYS B 1 113 ? -6.809 -12.242 2.182 1 90.19 113 LYS B C 1
ATOM 1937 O O . LYS B 1 113 ? -6.648 -11.406 3.078 1 90.19 113 LYS B O 1
ATOM 1942 N N . PRO B 1 114 ? -5.805 -12.586 1.395 1 91.06 114 PRO B N 1
ATOM 1943 C CA . PRO B 1 114 ? -4.5 -11.938 1.559 1 91.06 114 PRO B CA 1
ATOM 1944 C C . PRO B 1 114 ? -4.586 -10.414 1.469 1 91.06 114 PRO B C 1
ATOM 1946 O O . PRO B 1 114 ? -3.955 -9.711 2.262 1 91.06 114 PRO B O 1
ATOM 1949 N N . TYR B 1 115 ? -5.344 -9.922 0.609 1 85.19 115 TYR B N 1
ATOM 1950 C CA . TYR B 1 115 ? -5.457 -8.477 0.416 1 85.19 115 TYR B CA 1
ATOM 1951 C C . TYR B 1 115 ? -6.09 -7.812 1.632 1 85.19 115 TYR B C 1
ATOM 1953 O O . TYR B 1 115 ? -5.637 -6.758 2.074 1 85.19 115 TYR B O 1
ATOM 1961 N N . HIS B 1 116 ? -7.07 -8.445 2.117 1 88.81 116 HIS B N 1
ATOM 1962 C CA . HIS B 1 116 ? -7.715 -7.91 3.311 1 88.81 116 HIS B CA 1
ATOM 1963 C C . HIS B 1 116 ? -6.762 -7.922 4.504 1 88.81 116 HIS B C 1
ATOM 1965 O O . HIS B 1 116 ? -6.766 -6.988 5.312 1 88.81 116 HIS B O 1
ATOM 1971 N N . GLN B 1 117 ? -6.016 -8.953 4.578 1 91.75 117 GLN B N 1
ATOM 1972 C CA . GLN B 1 117 ? -5.035 -9.031 5.66 1 91.75 117 GLN B CA 1
ATOM 1973 C C . GLN B 1 117 ? -4.02 -7.898 5.57 1 91.75 117 GLN B C 1
ATOM 1975 O O . GLN B 1 117 ? -3.65 -7.309 6.586 1 91.75 117 GLN B O 1
ATOM 1980 N N . ILE B 1 118 ? -3.582 -7.621 4.422 1 89.06 118 ILE B N 1
ATOM 1981 C CA . ILE B 1 118 ? -2.609 -6.555 4.203 1 89.06 118 ILE B CA 1
ATOM 1982 C C . ILE B 1 118 ? -3.252 -5.203 4.5 1 89.06 118 ILE B C 1
ATOM 1984 O O . ILE B 1 118 ? -2.666 -4.371 5.203 1 89.06 118 ILE B O 1
ATOM 1988 N N . GLU B 1 119 ? -4.449 -5.039 3.967 1 86.56 119 GLU B N 1
ATOM 1989 C CA . GLU B 1 119 ? -5.176 -3.797 4.203 1 86.56 119 GLU B CA 1
ATOM 1990 C C . GLU B 1 119 ? -5.398 -3.559 5.691 1 86.56 119 GLU B C 1
ATOM 1992 O O . GLU B 1 119 ? -5.238 -2.438 6.18 1 86.56 119 GLU B O 1
ATOM 1997 N N . ASP B 1 120 ? -5.785 -4.617 6.348 1 91.06 120 ASP B N 1
ATOM 1998 C CA . ASP B 1 120 ? -6.02 -4.523 7.785 1 91.06 120 ASP B CA 1
ATOM 1999 C C . ASP B 1 120 ? -4.738 -4.156 8.531 1 91.06 120 ASP B C 1
ATOM 2001 O O . ASP B 1 120 ? -4.773 -3.393 9.5 1 91.06 120 ASP B O 1
ATOM 2005 N N . ALA B 1 121 ? -3.656 -4.723 8.086 1 91.44 121 ALA B N 1
ATOM 2006 C CA . ALA B 1 121 ? -2.377 -4.41 8.719 1 91.44 121 ALA B CA 1
ATOM 2007 C C . ALA B 1 121 ? -1.999 -2.949 8.5 1 91.44 121 ALA B C 1
ATOM 2009 O O . ALA B 1 121 ? -1.515 -2.281 9.414 1 91.44 121 ALA B O 1
ATOM 2010 N N . VAL B 1 122 ? -2.215 -2.467 7.355 1 88.12 122 VAL B N 1
ATOM 2011 C CA . VAL B 1 122 ? -1.921 -1.074 7.031 1 88.12 122 VAL B CA 1
ATOM 2012 C C . VAL B 1 122 ? -2.816 -0.152 7.855 1 88.12 122 VAL B C 1
ATOM 2014 O O . VAL B 1 122 ? -2.334 0.8 8.477 1 88.12 122 VAL B O 1
ATOM 2017 N N . LYS B 1 123 ? -4.109 -0.464 7.879 1 90.5 123 LYS B N 1
ATOM 2018 C CA . LYS B 1 123 ? -5.066 0.318 8.656 1 90.5 123 L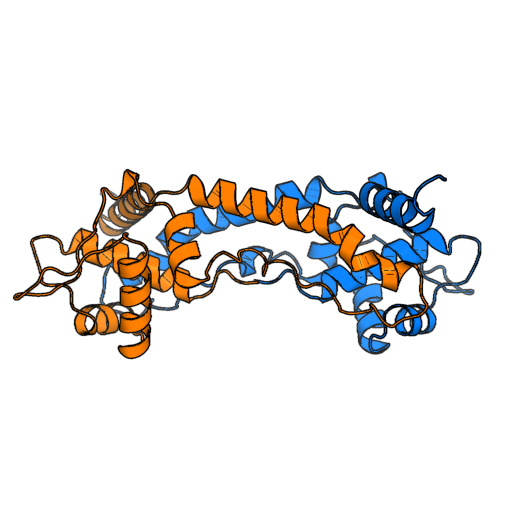YS B CA 1
ATOM 2019 C C . LYS B 1 123 ? -4.68 0.349 10.133 1 90.5 123 LYS B C 1
ATOM 2021 O O . LYS B 1 123 ? -4.688 1.41 10.758 1 90.5 123 LYS B O 1
ATOM 2026 N N . LYS B 1 124 ? -4.395 -0.805 10.594 1 95.06 124 LYS B N 1
ATOM 2027 C CA . LYS B 1 124 ? -4.008 -0.899 12 1 95.06 124 LYS B CA 1
ATOM 2028 C C . LYS B 1 124 ? -2.771 -0.055 12.289 1 95.06 124 LYS B C 1
ATOM 2030 O O . LYS B 1 124 ? -2.746 0.709 13.258 1 95.06 124 LYS B O 1
ATOM 2035 N N . THR B 1 125 ? -1.748 -0.168 11.484 1 93.88 125 THR B N 1
ATOM 2036 C CA . THR B 1 125 ? -0.507 0.577 11.672 1 93.88 125 THR B CA 1
ATOM 2037 C C . THR B 1 125 ? -0.762 2.08 11.586 1 93.88 125 THR B C 1
ATOM 2039 O O . THR B 1 125 ? -0.308 2.84 12.438 1 93.88 125 THR B O 1
ATOM 2042 N N . MET B 1 126 ? -1.533 2.494 10.602 1 92.38 126 MET B N 1
ATOM 2043 C CA . MET B 1 126 ? -1.816 3.916 10.414 1 92.38 126 MET B CA 1
ATOM 2044 C C . MET B 1 126 ? -2.645 4.461 11.57 1 92.38 126 MET B C 1
ATOM 2046 O O . MET B 1 126 ? -2.508 5.629 11.945 1 92.38 126 MET B O 1
ATOM 2050 N N . SER B 1 127 ? -3.502 3.617 12.156 1 96.31 127 SER B N 1
ATOM 2051 C CA . SER B 1 127 ? -4.363 4.027 13.258 1 96.31 127 SER B CA 1
ATOM 2052 C C . SER B 1 127 ? -3.566 4.227 14.539 1 96.31 127 SER B C 1
ATOM 2054 O O . SER B 1 127 ? -4.027 4.891 15.469 1 96.31 127 SER B O 1
ATOM 2056 N N . GLU B 1 128 ? -2.371 3.682 14.562 1 97.5 128 GLU B N 1
ATOM 2057 C CA . GLU B 1 128 ? -1.516 3.793 15.734 1 97.5 128 GLU B CA 1
ATOM 2058 C C . GLU B 1 128 ? -0.608 5.016 15.648 1 97.5 128 GLU B C 1
ATOM 2060 O O . GLU B 1 128 ? 0.016 5.406 16.641 1 97.5 128 GLU B O 1
ATOM 2065 N N . ILE B 1 129 ? -0.492 5.617 14.508 1 96.81 129 ILE B N 1
ATOM 2066 C CA . ILE B 1 129 ? 0.318 6.809 14.289 1 96.81 129 ILE B CA 1
ATOM 2067 C C . ILE B 1 129 ? -0.555 8.055 14.422 1 96.81 129 ILE B C 1
ATOM 2069 O O . ILE B 1 129 ? -1.513 8.234 13.664 1 96.81 129 ILE B O 1
ATOM 2073 N N . THR B 1 130 ? -0.212 8.891 15.352 1 98.06 130 THR B N 1
ATOM 2074 C CA . THR B 1 130 ? -1.03 10.07 15.602 1 98.06 130 THR B CA 1
ATOM 2075 C C . THR B 1 130 ? -0.389 11.312 14.984 1 98.06 130 THR B C 1
ATOM 2077 O O . THR B 1 130 ? 0.816 11.328 14.727 1 98.06 130 THR B O 1
ATOM 2080 N N . LEU B 1 131 ? -1.243 12.312 14.758 1 98.25 131 LEU B N 1
ATOM 2081 C CA . LEU B 1 131 ? -0.719 13.609 14.336 1 98.25 131 LEU B CA 1
ATOM 2082 C C . LEU B 1 131 ? 0.228 14.18 15.391 1 98.25 131 LEU B C 1
ATOM 2084 O O . LEU B 1 131 ? 1.236 14.797 15.047 1 98.25 131 LEU B O 1
ATOM 2088 N N . GLN B 1 132 ? -0.077 13.945 16.656 1 98.38 132 GLN B N 1
ATOM 2089 C CA . GLN B 1 132 ? 0.778 14.422 17.75 1 98.38 132 GLN B CA 1
ATOM 2090 C C . GLN B 1 132 ? 2.199 13.883 17.609 1 98.38 132 GLN B C 1
ATOM 2092 O O . GLN B 1 132 ? 3.168 14.633 17.734 1 98.38 132 GLN B O 1
ATOM 2097 N N . SER B 1 133 ? 2.312 12.578 17.391 1 97.62 133 SER B N 1
ATOM 2098 C CA . SER B 1 133 ? 3.641 11.984 17.25 1 97.62 133 SER B CA 1
ATOM 2099 C C . SER B 1 133 ? 4.391 12.586 16.062 1 97.62 133 SER B C 1
ATOM 2101 O O . SER B 1 133 ? 5.605 12.797 16.125 1 97.62 133 SER B O 1
ATOM 2103 N N . MET B 1 134 ? 3.691 12.914 15 1 96.62 134 MET B N 1
ATOM 2104 C CA . MET B 1 134 ? 4.324 13.5 13.82 1 96.62 134 MET B CA 1
ATOM 2105 C C . MET B 1 134 ? 4.719 14.945 14.07 1 96.62 134 MET B C 1
ATOM 2107 O O . MET B 1 134 ? 5.75 15.406 13.586 1 96.62 134 MET B O 1
ATOM 2111 N N . ILE B 1 135 ? 3.883 15.641 14.797 1 97.06 135 ILE B N 1
ATOM 2112 C CA . ILE B 1 135 ? 4.223 17 15.203 1 97.06 135 ILE B CA 1
ATOM 2113 C C . ILE B 1 135 ? 5.484 16.984 16.062 1 97.06 135 ILE B C 1
ATOM 2115 O O . ILE B 1 135 ? 6.387 17.797 15.875 1 97.06 135 ILE B O 1
ATOM 2119 N N . GLU B 1 136 ? 5.531 16.047 17.016 1 96.62 136 GLU B N 1
ATOM 2120 C CA . GLU B 1 136 ? 6.703 15.922 17.891 1 96.62 136 GLU B CA 1
ATOM 2121 C C . GLU B 1 136 ? 7.957 15.633 17.078 1 96.62 136 GLU B C 1
ATOM 2123 O O . GLU B 1 136 ? 9.023 16.188 17.344 1 96.62 136 GLU B O 1
ATOM 2128 N N . ASP B 1 137 ? 7.84 14.773 16.156 1 94.94 137 ASP B N 1
ATOM 2129 C CA . ASP B 1 137 ? 8.961 14.477 15.281 1 94.94 137 ASP B CA 1
ATOM 2130 C C . ASP B 1 137 ? 9.414 15.727 14.531 1 94.94 137 ASP B C 1
ATOM 2132 O O . ASP B 1 137 ? 10.609 15.984 14.398 1 94.94 137 ASP B O 1
ATOM 2136 N N . TYR B 1 138 ? 8.477 16.438 14.031 1 94.12 138 TYR B N 1
ATOM 2137 C CA . TYR B 1 138 ? 8.781 17.688 13.328 1 94.12 138 TYR B CA 1
ATOM 2138 C C . TYR B 1 138 ? 9.523 18.656 14.242 1 94.12 138 TYR B C 1
ATOM 2140 O O . TYR B 1 138 ? 10.547 19.219 13.852 1 94.12 138 TYR B O 1
ATOM 2148 N N . GLU B 1 139 ? 9.016 18.828 15.414 1 94.75 139 GLU B N 1
ATOM 2149 C CA . GLU B 1 139 ? 9.594 19.781 16.359 1 94.75 139 GLU B CA 1
ATOM 2150 C C . GLU B 1 139 ? 11.008 19.375 16.766 1 94.75 139 GLU B C 1
ATOM 2152 O O . GLU B 1 139 ? 11.875 20.219 16.969 1 94.75 139 GLU B O 1
ATOM 2157 N N . ALA B 1 140 ? 11.164 18.078 16.828 1 92.38 140 ALA B N 1
ATOM 2158 C CA . ALA B 1 140 ? 12.492 17.578 17.141 1 92.38 140 ALA B CA 1
ATOM 2159 C C . ALA B 1 140 ? 13.484 17.891 16.016 1 92.38 140 ALA B C 1
ATOM 2161 O O . ALA B 1 140 ? 14.648 18.188 16.281 1 92.38 140 ALA B O 1
ATOM 2162 N N . LEU B 1 141 ? 13.023 17.828 14.836 1 88.25 141 LEU B N 1
ATOM 2163 C CA . LEU B 1 141 ? 13.859 18.109 13.672 1 88.25 141 LEU B CA 1
ATOM 2164 C C . LEU B 1 141 ? 14.094 19.609 13.516 1 88.25 141 LEU B C 1
ATOM 2166 O O . LEU B 1 141 ? 15.18 20.031 13.117 1 88.25 141 LEU B O 1
ATOM 2170 N N . ALA B 1 142 ? 13.094 20.406 13.766 1 83.69 142 ALA B N 1
ATOM 2171 C CA . ALA B 1 142 ? 13.18 21.844 13.625 1 83.69 142 ALA B CA 1
ATOM 2172 C C . ALA B 1 142 ? 14.07 22.453 14.711 1 83.69 142 ALA B C 1
ATOM 2174 O O . ALA B 1 142 ? 14.68 23.5 14.5 1 83.69 142 ALA B O 1
ATOM 2175 N N . ALA B 1 143 ? 14.078 21.922 15.977 1 80.31 143 ALA B N 1
ATOM 2176 C CA . ALA B 1 143 ? 14.914 22.422 17.078 1 80.31 143 ALA B CA 1
ATOM 2177 C C . ALA B 1 143 ? 16.391 22.172 16.781 1 80.31 143 ALA B C 1
ATOM 2179 O O . ALA B 1 143 ? 17.266 22.875 17.312 1 80.31 143 ALA B O 1
ATOM 2180 N N . GLY B 1 144 ? 16.781 21.672 15.727 1 65.56 144 GLY B N 1
ATOM 2181 C CA . GLY B 1 144 ? 18.188 21.406 15.445 1 65.56 144 GLY B CA 1
ATOM 2182 C C . GLY B 1 144 ? 18.828 20.453 16.438 1 65.56 144 GLY B C 1
ATOM 2183 O O . GLY B 1 144 ? 18.188 20.031 17.406 1 65.56 144 GLY B O 1
ATOM 2184 N N . PRO B 1 145 ? 20.031 19.766 16.062 1 53.09 145 PRO B N 1
ATOM 2185 C CA . PRO B 1 145 ? 20.75 18.984 17.078 1 53.09 145 PRO B CA 1
ATOM 2186 C C . PRO B 1 145 ? 21.016 19.797 18.344 1 53.09 145 PRO B C 1
ATOM 2188 O O . PRO B 1 145 ? 21.219 21 18.281 1 53.09 145 PRO B O 1
ATOM 2191 N N . GLU B 1 146 ? 20.188 19.656 19.562 1 42.16 146 GLU B N 1
ATOM 2192 C CA . GLU B 1 146 ? 20.719 20.344 20.75 1 42.16 146 GLU B CA 1
ATOM 2193 C C . GLU B 1 146 ? 22.234 20.453 20.672 1 42.16 146 GLU B C 1
ATOM 2195 O O . GLU B 1 146 ? 22.922 19.469 20.422 1 42.16 146 GLU B O 1
ATOM 2200 N N . GLU B 1 147 ? 22.797 21.75 20.562 1 33.78 147 GLU B N 1
ATOM 2201 C CA . GLU B 1 147 ? 24.234 21.844 20.828 1 33.78 147 GLU B CA 1
ATOM 2202 C C . GLU B 1 147 ? 24.609 21.125 22.125 1 33.78 147 GLU B C 1
ATOM 2204 O O . GLU B 1 147 ? 23.875 21.172 23.109 1 33.78 147 GLU B O 1
#

Secondary structure (DSSP, 8-state):
--B-HHHHHHHHHHHHHHHHTTT----HHHHHHHHT--HHHHHHHHHHHHHTTSEE--TTT---EESS-GGG-BHHHHHHHHH-S-GGGGBPPP--TTSS-HHHHHHHHHHHHHHHHHHHHHHHHHHH-BHHHHHHHHHHHHT-S--/--B-HHHHHHHHHHHHHHHHTTT----HHHHHHHHT--HHHHHHHHHHHHHTTSEE--TTT---EESS-GGG-BHHHHHHHHH-S-GGGGB-----TTSS-HHHHHHHHHHHHHHHHHHHHHHHHHHH-BHHHHHHHHHHHHT-S--